Protein AF-A0AA46ADP5-F1 (afdb_monomer_lite)

Radius of gyration: 21.39 Å; chains: 1; bounding box: 43×44×84 Å

InterPro domains:
  IPR008258 Transglycosylase SLT domain 1 [PF01464] (74-194)
  IPR023346 Lysozyme-like domain superfamily [SSF53955] (70-206)

Secondary structure (DSSP, 8-state):
--------SSSS--S-----EEEEEE-TT--EEEEEE-----SS-PPPPP------------SSHHHHHHHHHHHHHHHHHHHT--HHHHHHHHHHHTSS-TT-EEEEETTEEEEEE--SSHHHHHHHHHHHHHTT-EEEETTTTEEHHHHHHTT--TGGGGSHHHHHHHHHHHHHHHHHHH-SSHHHHHHHHT-TTHHHHHHHHHHHTT-S---

Foldseek 3Di:
DDDDDPPPDPPDPPDDPFDFFWQWDQDPVRDTDTDGARDDDDPDDDDDDDDDDDDDDDDDDDDDPVVVVVVLLVLLVVLCVVLVHPSLLLQLLLCLQPNQWFLWKFFDDPLDTPDIDRDPDLVSSVVVVVVCVVVVTWMFGGRNRHTPVLCVVVVHDRSVSSPSSSVSNSLSVQLSVLCVVPNPYLRSQCVSSDHSCRSVSSVVSSVVVVSGDDD

Structure (mmCIF, N/CA/C/O backbone):
data_AF-A0AA46ADP5-F1
#
_entry.id   AF-A0AA46ADP5-F1
#
loop_
_atom_site.group_PDB
_atom_site.id
_atom_site.type_symbol
_atom_site.label_atom_id
_atom_site.label_alt_id
_atom_site.label_comp_id
_atom_site.label_asym_id
_atom_site.label_entity_id
_atom_site.label_seq_id
_atom_site.pdbx_PDB_ins_code
_atom_site.Cartn_x
_atom_site.Cartn_y
_atom_site.Cartn_z
_atom_site.occupancy
_atom_site.B_iso_or_equiv
_atom_site.auth_seq_id
_atom_site.auth_comp_id
_atom_site.auth_asym_id
_atom_site.auth_atom_id
_atom_site.pdbx_PDB_model_num
ATOM 1 N N . MET A 1 1 ? -5.219 23.631 65.604 1.00 37.53 1 MET A N 1
ATOM 2 C CA . MET A 1 1 ? -4.351 22.465 65.331 1.00 37.53 1 MET A CA 1
ATOM 3 C C . MET A 1 1 ? -4.954 21.711 64.146 1.00 37.53 1 MET A C 1
ATOM 5 O O . MET A 1 1 ? -6.046 21.191 64.286 1.00 37.53 1 MET A O 1
ATOM 9 N N . ALA A 1 2 ? -4.506 22.018 62.924 1.00 36.47 2 ALA A N 1
ATOM 10 C CA . ALA A 1 2 ? -3.743 21.096 62.057 1.00 36.47 2 ALA A CA 1
ATOM 11 C C . ALA A 1 2 ? -4.557 19.846 61.637 1.00 36.47 2 ALA A C 1
ATOM 13 O O . ALA A 1 2 ? -4.868 19.007 62.468 1.00 36.47 2 ALA A O 1
ATOM 14 N N . ARG A 1 3 ? -5.077 19.787 60.396 1.00 40.38 3 ARG A N 1
ATOM 15 C CA . ARG A 1 3 ? -4.444 19.129 59.219 1.00 40.38 3 ARG A CA 1
ATOM 16 C C . ARG A 1 3 ? -3.910 17.729 59.555 1.00 40.38 3 ARG A C 1
ATOM 18 O O . ARG A 1 3 ? -2.935 17.673 60.287 1.00 40.38 3 ARG A O 1
ATOM 25 N N . LEU A 1 4 ? -4.444 16.666 58.933 1.00 30.36 4 LEU A N 1
ATOM 26 C CA . LEU A 1 4 ? -3.774 15.828 57.909 1.00 30.36 4 LEU A CA 1
ATOM 27 C C . LEU A 1 4 ? -4.554 14.510 57.665 1.00 30.36 4 LEU A C 1
ATOM 29 O O . LEU A 1 4 ? -4.989 13.869 58.609 1.00 30.36 4 LEU A O 1
ATOM 33 N N . LEU A 1 5 ? -4.620 14.091 56.394 1.00 35.75 5 LEU A N 1
ATOM 34 C CA . LEU A 1 5 ? -4.835 12.713 55.905 1.00 35.75 5 LEU A CA 1
ATOM 35 C C . LEU A 1 5 ? -6.245 12.092 55.982 1.00 35.75 5 LEU A C 1
ATOM 37 O O . LEU A 1 5 ? -6.510 11.177 56.751 1.00 35.75 5 LEU A O 1
ATOM 41 N N . LEU A 1 6 ? -7.084 12.451 55.005 1.00 35.53 6 LEU A N 1
ATOM 42 C CA . LEU A 1 6 ? -8.022 11.500 54.391 1.00 35.53 6 LEU A CA 1
ATOM 43 C C . LEU A 1 6 ? -7.857 11.528 52.858 1.00 35.53 6 LEU A C 1
ATOM 45 O O . LEU A 1 6 ? -8.782 11.805 52.105 1.00 35.53 6 LEU A O 1
ATOM 49 N N . ILE A 1 7 ? -6.625 11.302 52.394 1.00 40.41 7 ILE A N 1
ATOM 50 C CA . ILE A 1 7 ? -6.306 11.004 50.990 1.00 40.41 7 ILE A CA 1
ATOM 51 C C . ILE A 1 7 ? -5.535 9.690 51.006 1.00 40.41 7 ILE A C 1
ATOM 53 O O . ILE A 1 7 ? -4.314 9.706 51.064 1.00 40.41 7 ILE A O 1
ATOM 57 N N . LEU A 1 8 ? -6.243 8.563 51.038 1.00 34.50 8 LEU A N 1
ATOM 58 C CA . LEU A 1 8 ? -5.695 7.233 50.740 1.00 34.50 8 LEU A CA 1
ATOM 59 C C . LEU A 1 8 ? -6.849 6.230 50.627 1.00 34.50 8 LEU A C 1
ATOM 61 O O . LEU A 1 8 ? -7.032 5.366 51.468 1.00 34.50 8 LEU A O 1
ATOM 65 N N . ASN A 1 9 ? -7.678 6.406 49.596 1.00 33.03 9 ASN A N 1
ATOM 66 C CA . ASN A 1 9 ? -8.466 5.321 48.991 1.00 33.03 9 ASN A CA 1
ATOM 67 C C . ASN A 1 9 ? -8.856 5.642 47.532 1.00 33.03 9 ASN A C 1
ATOM 69 O O . ASN A 1 9 ? -9.883 5.204 47.029 1.00 33.03 9 ASN A O 1
ATOM 73 N N . ILE A 1 10 ? -8.007 6.401 46.823 1.00 37.16 10 ILE A N 1
ATOM 74 C CA . ILE A 1 10 ? -8.077 6.582 45.359 1.00 37.16 10 ILE A CA 1
ATOM 75 C C . ILE A 1 10 ? -6.820 5.966 44.732 1.00 37.16 10 ILE A C 1
ATOM 77 O O . ILE A 1 10 ? -6.146 6.570 43.912 1.00 37.16 10 ILE A O 1
ATOM 81 N N . ILE A 1 11 ? -6.428 4.774 45.177 1.00 37.06 11 ILE A N 1
ATOM 82 C CA . ILE A 1 11 ? -5.408 3.962 44.506 1.00 37.06 11 ILE A CA 1
ATOM 83 C C . ILE A 1 11 ? -5.777 2.504 44.774 1.00 37.06 11 ILE A C 1
ATOM 85 O O . ILE A 1 11 ? -5.264 1.951 45.731 1.00 37.06 11 ILE A O 1
ATOM 89 N N . LEU A 1 12 ? -6.708 1.920 44.002 1.00 29.47 12 LEU A N 1
ATOM 90 C CA . LEU A 1 12 ? -6.665 0.502 43.576 1.00 29.47 12 LEU A CA 1
ATOM 91 C C . LEU A 1 12 ? -7.880 0.035 42.732 1.00 29.47 12 LEU A C 1
ATOM 93 O O . LEU A 1 12 ? -8.317 -1.097 42.862 1.00 29.47 12 LEU A O 1
ATOM 97 N N . VAL A 1 13 ? -8.423 0.838 41.810 1.00 30.36 13 VAL A N 1
ATOM 98 C CA . VAL A 1 13 ? -9.250 0.279 40.713 1.00 30.36 13 VAL A CA 1
ATOM 99 C C . VAL A 1 13 ? -8.948 1.022 39.413 1.00 30.36 13 VAL A C 1
ATOM 101 O O . VAL A 1 13 ? -9.738 1.812 38.913 1.00 30.36 13 VAL A O 1
ATOM 104 N N . ILE A 1 14 ? -7.750 0.803 38.870 1.00 32.84 14 ILE A N 1
ATOM 105 C CA . ILE A 1 14 ? -7.459 1.093 37.458 1.00 32.84 14 ILE A CA 1
ATOM 106 C C . ILE A 1 14 ? -6.761 -0.127 36.846 1.00 32.84 14 ILE A C 1
ATOM 108 O O . ILE A 1 14 ? -5.715 -0.029 36.214 1.00 32.84 14 ILE A O 1
ATOM 112 N N . SER A 1 15 ? -7.316 -1.317 37.062 1.00 32.44 15 SER A N 1
ATOM 113 C CA . SER A 1 15 ? -7.028 -2.474 36.220 1.00 32.44 15 SER A CA 1
ATOM 114 C C . SER A 1 15 ? -8.181 -2.615 35.227 1.00 32.44 15 SER A C 1
ATOM 116 O O . SER A 1 15 ? -9.342 -2.703 35.605 1.00 32.44 15 SER A O 1
ATOM 118 N N . SER A 1 16 ? -7.842 -2.622 33.935 1.00 32.66 16 SER A N 1
ATOM 119 C CA . SER A 1 16 ? -8.717 -2.942 32.795 1.00 32.66 16 SER A CA 1
ATOM 120 C C . SER A 1 16 ? -9.742 -1.897 32.320 1.00 32.66 16 SER A C 1
ATOM 122 O O . SER A 1 16 ? -10.887 -2.224 32.032 1.00 32.66 16 SER A O 1
ATOM 124 N N . PHE A 1 17 ? -9.312 -0.665 32.031 1.00 30.67 17 PHE A N 1
ATOM 125 C CA . PHE A 1 17 ? -9.996 0.073 30.961 1.00 30.67 17 PHE A CA 1
ATOM 126 C C . PHE A 1 17 ? -9.615 -0.549 29.609 1.00 30.67 17 PHE A C 1
ATOM 128 O O . PHE A 1 17 ? -8.537 -0.309 29.067 1.00 30.67 17 PHE A O 1
ATOM 135 N N . SER A 1 18 ? -10.483 -1.423 29.102 1.00 35.47 18 SER A N 1
ATOM 136 C CA . SER A 1 18 ? -10.504 -1.847 27.703 1.00 35.47 18 SER A CA 1
ATOM 137 C C . SER A 1 18 ? -11.417 -0.884 26.949 1.00 35.47 18 SER A C 1
ATOM 139 O O . SER A 1 18 ? -12.619 -1.125 26.854 1.00 35.47 18 SER A O 1
ATOM 141 N N . PHE A 1 19 ? -10.882 0.228 26.444 1.00 34.91 19 PHE A N 1
ATOM 142 C CA . PHE A 1 19 ? -11.665 1.121 25.592 1.00 34.91 19 PHE A CA 1
ATOM 143 C C . PHE A 1 19 ? -11.592 0.626 24.147 1.00 34.91 19 PHE A C 1
ATOM 145 O O . PHE A 1 19 ? -10.595 0.805 23.463 1.00 34.91 19 PHE A O 1
ATOM 152 N N . ALA A 1 20 ? -12.657 -0.014 23.661 1.00 41.09 20 ALA A N 1
ATOM 153 C CA . ALA A 1 20 ? -12.797 -0.305 22.237 1.00 41.09 20 ALA A CA 1
ATOM 154 C C . ALA A 1 20 ? -12.744 1.011 21.433 1.00 41.09 20 ALA A C 1
ATOM 156 O O . ALA A 1 20 ? -13.519 1.932 21.698 1.00 41.09 20 ALA A O 1
ATOM 157 N N . GLY A 1 21 ? -11.821 1.107 20.472 1.00 47.06 21 GLY A N 1
ATOM 158 C CA . GLY A 1 21 ? -11.826 2.182 19.485 1.00 47.06 21 GLY A CA 1
ATOM 159 C C . GLY A 1 21 ? -12.847 1.857 18.398 1.00 47.06 21 GLY A C 1
ATOM 160 O O . GLY A 1 21 ? -12.983 0.703 18.001 1.00 47.06 21 GLY A O 1
ATOM 161 N N . TYR A 1 22 ? -13.574 2.853 17.906 1.00 48.56 22 TYR A N 1
ATOM 162 C CA . TYR A 1 22 ? -14.504 2.669 16.793 1.00 48.56 22 TYR A CA 1
ATOM 163 C C . TYR A 1 22 ? -13.946 3.378 15.568 1.00 48.56 22 TYR A C 1
ATOM 165 O O . TYR A 1 22 ? -13.719 4.583 15.627 1.00 48.56 22 TYR A O 1
ATOM 173 N N . VAL A 1 23 ? -13.710 2.656 14.471 1.00 52.09 23 VAL A N 1
ATOM 174 C CA . VAL A 1 23 ? -13.539 3.297 13.159 1.00 52.09 23 VAL A CA 1
ATOM 175 C C . VAL A 1 23 ? -14.941 3.569 12.651 1.00 52.09 23 VAL A C 1
ATOM 177 O O . VAL A 1 23 ? -15.640 2.640 12.255 1.00 52.09 23 VAL A O 1
ATOM 180 N N . CYS A 1 24 ? -15.365 4.824 12.714 1.00 44.09 24 CYS A N 1
ATOM 181 C CA . CYS A 1 24 ? -16.657 5.248 12.196 1.00 44.09 24 CYS A CA 1
ATOM 182 C C . CYS A 1 24 ? -16.485 5.810 10.790 1.00 44.09 24 CYS A C 1
ATOM 184 O O . CYS A 1 24 ? -15.611 6.639 10.549 1.00 44.09 24 CYS A O 1
ATOM 186 N N . ILE A 1 25 ? -17.322 5.347 9.871 1.00 46.34 25 ILE A N 1
ATOM 187 C CA . ILE A 1 25 ? -17.403 5.848 8.504 1.00 46.34 25 ILE A CA 1
ATOM 188 C C . ILE A 1 25 ? -18.778 6.474 8.346 1.00 46.34 25 ILE A C 1
ATOM 190 O O . ILE A 1 25 ? -19.777 5.808 8.613 1.00 46.34 25 ILE A O 1
ATOM 194 N N . GLU A 1 26 ? -18.817 7.735 7.930 1.00 38.16 26 GLU A N 1
ATOM 195 C CA . GLU A 1 26 ? -20.028 8.377 7.421 1.00 38.16 26 GLU A CA 1
ATOM 196 C C . GLU A 1 26 ? -20.148 8.043 5.928 1.00 38.16 26 GLU A C 1
ATOM 198 O O . GLU A 1 26 ? -19.203 8.266 5.168 1.00 38.16 26 GLU A O 1
ATOM 203 N N . THR A 1 27 ? -21.268 7.451 5.511 1.00 36.94 27 THR A N 1
ATOM 204 C CA . THR A 1 27 ? -21.603 7.320 4.085 1.00 36.94 27 THR A CA 1
ATOM 205 C C . THR A 1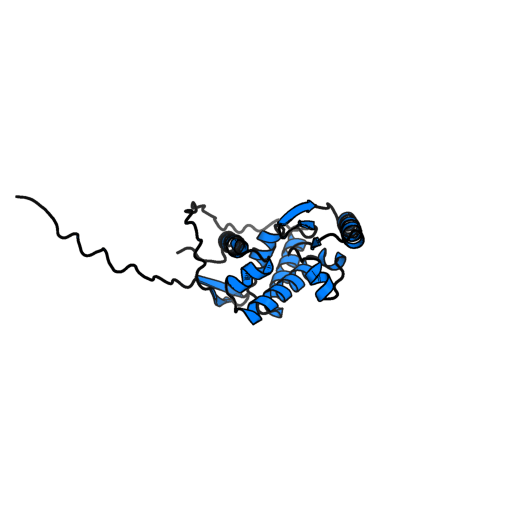 27 ? -22.129 8.654 3.548 1.00 36.94 27 THR A C 1
ATOM 207 O O . THR A 1 27 ? -22.528 9.521 4.325 1.00 36.94 27 THR A O 1
ATOM 210 N N . GLU A 1 28 ? -22.162 8.827 2.222 1.00 33.34 28 GLU A N 1
ATOM 211 C CA . GLU A 1 28 ? -22.728 10.026 1.566 1.00 33.34 28 GLU A CA 1
ATOM 212 C C . GLU A 1 28 ? -24.211 10.258 1.921 1.00 33.34 28 GLU A C 1
ATOM 214 O O . GLU A 1 28 ? -24.699 11.382 1.874 1.00 33.34 28 GLU A O 1
ATOM 219 N N . GLU A 1 29 ? -24.905 9.212 2.373 1.00 38.59 29 GLU A N 1
ATOM 220 C CA . GLU A 1 29 ? -26.286 9.243 2.870 1.00 38.59 29 GLU A CA 1
ATOM 221 C C . GLU A 1 29 ? -26.384 9.589 4.372 1.00 38.59 29 GLU A C 1
ATOM 223 O O . GLU A 1 29 ? -27.466 9.584 4.955 1.00 38.59 29 GLU A O 1
ATOM 228 N N . GLY A 1 30 ? -25.255 9.870 5.033 1.00 31.69 30 GLY A N 1
ATOM 229 C CA . GLY A 1 30 ? -25.187 10.213 6.455 1.00 31.69 30 GLY A CA 1
ATOM 230 C C . GLY A 1 30 ? -25.250 9.015 7.410 1.00 31.69 30 GLY A C 1
ATOM 231 O O . GLY A 1 30 ? -25.312 9.206 8.629 1.00 31.69 30 GLY A O 1
ATOM 232 N N . ALA A 1 31 ? -25.205 7.776 6.906 1.00 28.86 31 ALA A N 1
ATOM 233 C CA . ALA A 1 31 ? -25.210 6.589 7.754 1.00 28.86 31 ALA A CA 1
ATOM 234 C C . ALA A 1 31 ? -23.826 6.372 8.384 1.00 28.86 31 ALA A C 1
ATOM 236 O O . ALA A 1 31 ? -22.810 6.293 7.694 1.00 28.86 31 ALA A O 1
ATOM 237 N N . LYS A 1 32 ? -23.782 6.258 9.716 1.00 41.72 32 LYS A N 1
ATOM 238 C CA . LYS A 1 32 ? -22.558 5.972 10.476 1.00 41.72 32 LYS A CA 1
ATOM 239 C C . LYS A 1 32 ? -22.409 4.473 10.668 1.00 41.72 32 LYS A C 1
ATOM 241 O O . LYS A 1 32 ? -23.055 3.903 11.543 1.00 41.72 32 LYS A O 1
ATOM 246 N N . SER A 1 33 ? -21.530 3.841 9.894 1.00 38.75 33 SER A N 1
ATOM 247 C CA . SER A 1 33 ? -21.092 2.475 10.190 1.00 38.75 33 SER A CA 1
ATOM 248 C C . SER A 1 33 ? -19.830 2.534 11.044 1.00 38.75 33 SER A C 1
ATOM 250 O O . SER A 1 33 ? -18.770 2.969 10.590 1.00 38.75 33 SER A O 1
ATOM 252 N N . CYS A 1 34 ? -19.964 2.159 12.314 1.00 42.59 34 CYS A N 1
ATOM 253 C CA . CYS A 1 34 ? -18.879 2.163 13.286 1.00 42.59 34 CYS A CA 1
ATOM 254 C C . CYS A 1 34 ? -18.408 0.736 13.550 1.00 42.59 34 CYS A C 1
ATOM 256 O O . CYS A 1 34 ? -19.116 -0.072 14.146 1.00 42.59 34 CYS A O 1
ATOM 258 N N . TYR A 1 35 ? -17.179 0.443 13.146 1.00 47.41 35 TYR A N 1
ATOM 259 C CA . TYR A 1 35 ? -16.542 -0.843 13.372 1.00 47.41 35 TYR A CA 1
ATOM 260 C C . TYR A 1 35 ? -15.755 -0.805 14.676 1.00 47.41 35 TYR A C 1
ATOM 262 O O . TYR A 1 35 ? -14.879 0.044 14.850 1.00 47.41 35 TYR A O 1
ATOM 270 N N . THR A 1 36 ? -16.022 -1.744 15.584 1.00 46.62 36 THR A N 1
ATOM 271 C CA . THR A 1 36 ? -15.189 -1.944 16.774 1.00 46.62 36 THR A CA 1
ATOM 272 C C . THR A 1 36 ? -13.827 -2.481 16.355 1.00 46.62 36 THR A C 1
ATOM 274 O O . THR A 1 36 ? -13.703 -3.650 15.988 1.00 46.62 36 THR A O 1
ATOM 277 N N . VAL A 1 37 ? -12.791 -1.658 16.460 1.00 51.09 37 VAL A N 1
ATOM 278 C CA . VAL A 1 37 ? -11.404 -2.111 16.396 1.00 51.09 37 VAL A CA 1
ATOM 279 C C . VAL A 1 37 ? -10.907 -2.184 17.837 1.00 51.09 37 VAL A C 1
ATOM 281 O O . VAL A 1 37 ? -10.853 -1.172 18.540 1.00 51.09 37 VAL A O 1
ATOM 284 N N . ARG A 1 38 ? -10.570 -3.387 18.326 1.00 48.75 38 ARG A N 1
ATOM 285 C CA . ARG A 1 38 ? -9.953 -3.533 19.662 1.00 48.75 38 ARG A CA 1
ATOM 286 C C . ARG A 1 38 ? -8.752 -2.589 19.748 1.00 48.75 38 ARG A C 1
ATOM 288 O O . ARG A 1 38 ? -7.992 -2.522 18.793 1.00 48.75 38 ARG A O 1
ATOM 295 N N . GLU A 1 39 ? -8.603 -1.832 20.831 1.00 42.00 39 GLU A N 1
ATOM 296 C CA . GLU A 1 39 ? -7.579 -0.781 20.951 1.00 42.00 39 GLU A CA 1
ATOM 297 C C . GLU A 1 39 ? -6.171 -1.295 20.606 1.00 42.00 39 GLU A C 1
ATOM 299 O O . GLU A 1 39 ? -5.762 -2.365 21.064 1.00 42.00 39 GLU A O 1
ATOM 304 N N . TYR A 1 40 ? -5.411 -0.534 19.811 1.00 40.66 40 TYR A N 1
ATOM 305 C CA . TYR A 1 40 ? -3.992 -0.819 19.612 1.00 40.66 40 TYR A CA 1
ATOM 306 C C . TYR A 1 40 ? -3.240 -0.383 20.871 1.00 40.66 40 TYR A C 1
ATOM 308 O O . TYR A 1 40 ? -3.137 0.816 21.128 1.00 40.66 40 TYR A O 1
ATOM 316 N N . LYS A 1 41 ? -2.700 -1.325 21.651 1.00 41.34 41 LYS A N 1
ATOM 317 C CA . LYS A 1 41 ? -1.792 -1.015 22.767 1.00 41.34 41 LYS A CA 1
ATOM 318 C C . LYS A 1 41 ? -0.345 -0.985 22.252 1.00 41.34 41 LYS A C 1
ATOM 320 O O . LYS A 1 41 ? 0.230 -2.053 22.054 1.00 41.34 41 LYS A O 1
ATOM 325 N N . PRO A 1 42 ? 0.2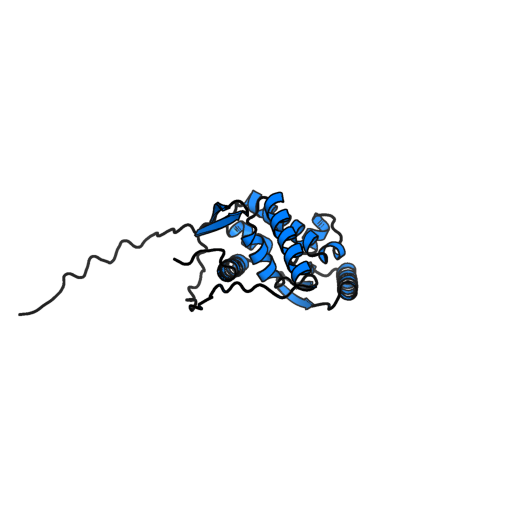61 0.194 21.999 1.00 40.19 42 PRO A N 1
ATOM 326 C CA . PRO A 1 42 ? 1.671 0.271 21.632 1.00 40.19 42 PRO A CA 1
ATOM 327 C C . PRO A 1 42 ? 2.541 -0.196 22.804 1.00 40.19 42 PRO A C 1
ATOM 329 O O . PRO A 1 42 ? 2.351 0.262 23.926 1.00 40.19 42 PRO A O 1
ATOM 332 N N . GLU A 1 43 ? 3.550 -1.025 22.539 1.00 38.91 43 GLU A N 1
ATOM 333 C CA . GLU A 1 43 ? 4.484 -1.518 23.567 1.00 38.91 43 GLU A CA 1
ATOM 334 C C . GLU A 1 43 ? 5.337 -0.408 24.215 1.00 38.91 43 GLU A C 1
ATOM 336 O O . GLU A 1 43 ? 5.968 -0.653 25.232 1.00 38.91 43 GLU A O 1
ATOM 341 N N . ASN A 1 44 ? 5.345 0.826 23.688 1.00 40.12 44 ASN A N 1
ATOM 342 C CA . ASN A 1 44 ? 6.141 1.932 24.232 1.00 40.12 44 ASN A CA 1
ATOM 343 C C . ASN A 1 44 ? 5.421 3.290 24.097 1.00 40.12 44 ASN A C 1
ATOM 345 O O . ASN A 1 44 ? 5.339 3.877 23.013 1.00 40.12 44 ASN A O 1
ATOM 349 N N . GLY A 1 45 ? 4.891 3.791 25.219 1.00 38.75 45 GLY A N 1
ATOM 350 C CA . GLY A 1 45 ? 4.002 4.955 25.324 1.00 38.75 45 GLY A CA 1
ATOM 351 C C . GLY A 1 45 ? 4.638 6.320 25.027 1.00 38.75 45 GLY A C 1
ATOM 352 O O . GLY A 1 45 ? 4.962 7.081 25.938 1.00 38.75 45 GLY A O 1
ATOM 353 N N . LYS A 1 46 ? 4.741 6.695 23.747 1.00 34.34 46 LYS A N 1
ATOM 354 C CA . LYS A 1 46 ? 5.116 8.062 23.341 1.00 34.34 46 LYS A CA 1
ATOM 355 C C . LYS A 1 46 ? 3.887 8.978 23.256 1.00 34.34 46 LYS A C 1
ATOM 357 O O . LYS A 1 46 ? 3.006 8.774 22.425 1.00 34.34 46 LYS A O 1
ATOM 362 N N . LYS A 1 47 ? 3.858 10.018 24.099 1.00 28.67 47 LYS A N 1
ATOM 363 C CA . LYS A 1 47 ? 2.842 11.089 24.100 1.00 28.67 47 LYS A CA 1
ATOM 364 C C . LYS A 1 47 ? 2.904 11.902 22.797 1.00 28.67 47 LYS A C 1
ATOM 366 O O . LYS A 1 47 ? 3.971 12.377 22.413 1.00 28.67 47 LYS A O 1
ATOM 371 N N . VAL A 1 48 ? 1.760 12.087 22.137 1.00 31.92 48 VAL A N 1
ATOM 372 C CA . VAL A 1 48 ? 1.619 12.865 20.890 1.00 31.92 48 VAL A CA 1
ATOM 373 C C . VAL A 1 48 ? 1.187 14.301 21.218 1.00 31.92 48 VAL A C 1
ATOM 375 O O . VAL A 1 48 ? 0.264 14.508 22.004 1.00 31.92 48 VAL A O 1
ATOM 378 N N . LYS A 1 49 ? 1.857 15.300 20.625 1.00 28.08 49 LYS A N 1
ATOM 379 C CA . LYS A 1 49 ? 1.536 16.733 20.772 1.00 28.08 49 LYS A CA 1
ATOM 380 C C . LYS A 1 49 ? 0.321 17.132 19.917 1.00 28.08 49 LYS A C 1
ATOM 382 O O . LYS A 1 49 ? 0.129 16.615 18.819 1.00 28.08 49 LYS A O 1
ATOM 387 N N . LYS A 1 50 ? -0.488 18.061 20.441 1.00 25.34 50 LYS A N 1
ATOM 388 C CA . LYS A 1 50 ? -1.677 18.649 19.800 1.00 25.34 50 LYS A CA 1
ATOM 389 C C . LYS A 1 50 ? -1.272 19.563 18.636 1.00 25.34 50 LYS A C 1
ATOM 391 O O . LYS A 1 50 ? -0.402 20.409 18.810 1.00 25.34 50 LYS A O 1
ATOM 396 N N . THR A 1 51 ? -1.964 19.460 17.508 1.00 25.11 51 THR A N 1
ATOM 397 C CA . THR A 1 51 ? -2.060 20.531 16.509 1.00 25.11 51 THR A CA 1
ATOM 398 C C . THR A 1 51 ? -3.530 20.724 16.150 1.00 25.11 51 THR A C 1
ATOM 400 O O . THR A 1 51 ? -4.289 19.755 16.072 1.00 25.11 51 THR A O 1
ATOM 403 N N . ASN A 1 52 ? -3.929 21.988 16.021 1.00 23.33 52 ASN A N 1
ATOM 404 C CA . ASN A 1 52 ? -5.277 22.413 15.658 1.00 23.33 52 ASN A CA 1
ATOM 405 C C . ASN A 1 52 ? -5.410 22.376 14.133 1.00 23.33 52 ASN A C 1
ATOM 407 O O . ASN A 1 52 ? -4.513 22.860 13.443 1.00 23.33 52 ASN A O 1
ATOM 411 N N . TYR A 1 53 ? -6.522 21.856 13.614 1.00 25.52 53 TYR A N 1
ATOM 412 C CA . TYR A 1 53 ? -6.903 22.070 12.221 1.00 25.52 53 TYR A CA 1
ATOM 413 C C . TYR A 1 53 ? -8.290 22.703 12.175 1.00 25.52 53 TYR A C 1
ATOM 415 O O . TYR A 1 53 ? -9.218 22.239 12.833 1.00 25.52 53 TYR A O 1
ATOM 423 N N . SER A 1 54 ? -8.368 23.808 11.440 1.00 23.91 54 SER A N 1
ATOM 424 C CA . SER A 1 54 ? -9.565 24.595 11.177 1.00 23.91 54 SER A CA 1
ATOM 425 C C . SER A 1 54 ? -10.122 24.169 9.825 1.00 23.91 54 SER A C 1
ATOM 427 O O . SER A 1 54 ? -9.385 24.124 8.840 1.00 23.91 54 SER A O 1
ATOM 429 N N . THR A 1 55 ? -11.410 23.851 9.768 1.00 28.77 55 THR A N 1
ATOM 430 C CA . THR A 1 55 ? -12.139 23.664 8.514 1.00 28.77 55 THR A CA 1
ATOM 431 C C . THR A 1 55 ? -12.472 25.036 7.937 1.00 28.77 55 THR A C 1
ATOM 433 O O . THR A 1 55 ? -13.355 25.728 8.444 1.00 28.77 55 THR A O 1
ATOM 436 N N . LYS A 1 56 ? -11.785 25.439 6.865 1.00 29.19 56 LYS A N 1
ATOM 437 C CA . LYS A 1 56 ? -12.271 26.498 5.976 1.00 29.19 56 LYS A CA 1
ATOM 438 C C . LYS A 1 56 ? -12.573 25.902 4.610 1.00 29.19 56 LYS A C 1
ATOM 440 O O . LYS A 1 56 ? -11.664 25.537 3.873 1.00 29.19 56 LYS A O 1
ATOM 445 N N . ASN A 1 57 ? -13.864 25.848 4.299 1.00 38.12 57 ASN A N 1
ATOM 446 C CA . ASN A 1 57 ? -14.365 25.738 2.939 1.00 38.12 57 ASN A CA 1
ATOM 447 C C . ASN A 1 57 ? -13.988 27.019 2.195 1.00 38.12 57 ASN A C 1
ATOM 449 O O . ASN A 1 57 ? -14.294 28.112 2.675 1.00 38.12 57 ASN A O 1
ATOM 453 N N . ASN A 1 58 ? -13.353 26.896 1.032 1.00 33.78 58 ASN A N 1
ATOM 454 C CA . ASN A 1 58 ? -13.387 27.970 0.055 1.00 33.78 58 ASN A CA 1
ATOM 455 C C . ASN A 1 58 ? -13.442 27.393 -1.358 1.00 33.78 58 ASN A C 1
ATOM 457 O O . ASN A 1 58 ? -12.519 26.723 -1.819 1.00 33.78 58 ASN A O 1
ATOM 461 N N . SER A 1 59 ? -14.572 27.653 -2.000 1.00 48.22 59 SER A N 1
ATOM 462 C CA . SER A 1 59 ? -14.828 27.464 -3.418 1.00 48.22 59 SER A CA 1
ATOM 463 C C . SER A 1 59 ? -13.873 28.340 -4.242 1.00 48.22 59 SER A C 1
ATOM 465 O O . SER A 1 59 ? -13.569 29.457 -3.828 1.00 48.22 59 SER A O 1
ATOM 467 N N . ASN A 1 60 ? -13.484 27.840 -5.422 1.00 48.41 60 ASN A N 1
ATOM 468 C CA . ASN A 1 60 ? -12.748 28.490 -6.527 1.00 48.41 60 ASN A CA 1
ATOM 469 C C . ASN A 1 60 ? -11.284 28.048 -6.715 1.00 48.41 60 ASN A C 1
ATOM 471 O O . ASN A 1 60 ? -10.344 28.732 -6.318 1.00 48.41 60 ASN A O 1
ATOM 475 N N . THR A 1 61 ? -11.109 26.912 -7.405 1.00 36.78 61 THR A N 1
ATOM 476 C CA . THR A 1 61 ? -10.006 26.615 -8.353 1.00 36.78 61 THR A CA 1
ATOM 477 C C . THR A 1 61 ? -10.312 25.296 -9.083 1.00 36.78 61 THR A C 1
ATOM 479 O O . THR A 1 61 ? -9.852 24.216 -8.724 1.00 36.78 61 THR A O 1
ATOM 482 N N . THR A 1 62 ? -11.158 25.357 -10.106 1.00 49.44 62 THR A N 1
ATOM 483 C CA . THR A 1 62 ? -11.295 24.317 -11.139 1.00 49.44 62 THR A CA 1
ATOM 484 C C . THR A 1 62 ? -10.242 24.644 -12.210 1.00 49.44 62 THR A C 1
ATOM 486 O O . THR A 1 62 ? -10.182 25.765 -12.697 1.00 49.44 62 THR A O 1
ATOM 489 N N . ASN A 1 63 ? -9.258 23.797 -12.518 1.00 52.69 63 ASN A N 1
ATOM 490 C CA . ASN A 1 63 ? -9.389 22.597 -13.339 1.00 52.69 63 ASN A CA 1
ATOM 491 C C . ASN A 1 63 ? -8.023 21.866 -13.410 1.00 52.69 63 ASN A C 1
ATOM 493 O O . ASN A 1 63 ? -6.976 22.503 -13.330 1.00 52.69 63 ASN A O 1
ATOM 497 N N . ILE A 1 64 ? -8.048 20.544 -13.624 1.00 44.41 64 ILE A N 1
ATOM 498 C CA . ILE A 1 64 ? -6.930 19.578 -13.798 1.00 44.41 64 ILE A CA 1
ATOM 499 C C . ILE A 1 64 ? -6.416 18.885 -12.516 1.00 44.41 64 ILE A C 1
ATOM 501 O O . ILE A 1 64 ? -6.408 17.657 -12.484 1.00 44.41 64 ILE A O 1
ATOM 505 N N . THR A 1 65 ? -6.065 19.575 -11.425 1.00 47.38 65 THR A N 1
ATOM 506 C CA . THR A 1 65 ? -5.594 18.880 -10.194 1.00 47.38 65 THR A CA 1
ATOM 507 C C . THR A 1 65 ? -6.721 18.220 -9.391 1.00 47.38 65 THR A C 1
ATOM 509 O O . THR A 1 65 ? -6.511 17.169 -8.789 1.00 47.38 65 THR A O 1
ATOM 512 N N . ASN A 1 66 ? -7.929 18.790 -9.444 1.00 48.09 66 ASN A N 1
ATOM 513 C CA . ASN A 1 66 ? -9.114 18.278 -8.747 1.00 48.09 66 ASN A CA 1
ATOM 514 C C . ASN A 1 66 ? -9.730 17.022 -9.393 1.00 48.09 66 ASN A C 1
ATOM 516 O O . ASN A 1 66 ? -10.382 16.240 -8.704 1.00 48.09 66 ASN A O 1
ATOM 520 N N . ILE A 1 67 ? -9.509 16.799 -10.695 1.00 47.66 67 ILE A N 1
ATOM 521 C CA . ILE A 1 67 ? -10.084 15.653 -11.423 1.00 47.66 67 ILE A CA 1
ATOM 522 C C . ILE A 1 67 ? -9.403 14.353 -10.970 1.00 47.66 67 ILE A C 1
ATOM 524 O O . ILE A 1 67 ? -10.077 13.383 -10.636 1.00 47.66 67 ILE A O 1
ATOM 528 N N . ASN A 1 68 ? -8.072 14.374 -10.834 1.00 64.00 68 ASN A N 1
ATOM 529 C CA . ASN A 1 68 ? -7.302 13.210 -10.393 1.00 64.00 68 ASN A CA 1
ATOM 530 C C . ASN A 1 68 ? -7.578 12.838 -8.925 1.00 64.00 68 ASN A C 1
ATOM 532 O O . ASN A 1 68 ? -7.584 11.657 -8.590 1.00 64.00 68 ASN A O 1
ATOM 536 N N . SER A 1 69 ? -7.827 13.815 -8.043 1.00 68.38 69 SER A N 1
ATOM 537 C CA . SER A 1 69 ? -8.181 13.536 -6.643 1.00 68.38 69 SER A CA 1
ATOM 538 C C . SER A 1 69 ? -9.604 13.003 -6.488 1.00 68.38 69 SER A C 1
ATOM 540 O O . SER A 1 69 ? -9.825 12.116 -5.670 1.00 68.38 69 SER A O 1
ATOM 542 N N . MET A 1 70 ? -10.563 13.508 -7.273 1.00 65.00 70 MET A N 1
ATOM 543 C CA . MET A 1 70 ? -11.951 13.037 -7.227 1.00 65.00 70 MET A CA 1
ATOM 544 C C . MET A 1 70 ? -12.059 11.597 -7.743 1.00 65.00 70 MET A C 1
ATOM 546 O O . MET A 1 70 ? -12.617 10.744 -7.059 1.00 65.00 70 MET A O 1
ATOM 550 N N . GLN A 1 71 ? -11.403 11.296 -8.866 1.00 78.69 71 GLN A N 1
ATOM 551 C CA . GLN A 1 71 ? -11.362 9.945 -9.426 1.00 78.69 71 GLN A CA 1
ATOM 552 C C . GLN A 1 71 ? -10.638 8.950 -8.502 1.00 78.69 71 GLN A C 1
ATOM 554 O O . GLN A 1 71 ? -11.067 7.809 -8.338 1.00 78.69 71 GLN A O 1
ATOM 559 N N . LEU A 1 72 ? -9.556 9.376 -7.840 1.00 84.50 72 LEU A N 1
ATOM 560 C CA . LEU A 1 72 ? -8.871 8.532 -6.860 1.00 84.50 72 LEU A CA 1
ATOM 561 C C . LEU A 1 72 ? -9.771 8.215 -5.655 1.00 84.50 72 LEU A C 1
ATOM 563 O O . LEU A 1 72 ? -9.768 7.084 -5.167 1.00 84.50 72 LEU A O 1
ATOM 567 N N . ASN A 1 73 ? -10.562 9.190 -5.199 1.00 88.12 73 ASN A N 1
ATOM 568 C CA . ASN A 1 73 ? -11.503 8.993 -4.100 1.00 88.12 73 ASN A CA 1
ATOM 569 C C . ASN A 1 73 ? -12.617 8.003 -4.467 1.00 88.12 73 ASN A C 1
ATOM 571 O O . ASN A 1 73 ? -12.941 7.129 -3.661 1.00 88.12 73 ASN A O 1
ATOM 575 N N . GLU A 1 74 ? -13.155 8.085 -5.686 1.00 88.69 74 GLU A N 1
ATOM 576 C CA . GLU A 1 74 ? -14.134 7.122 -6.205 1.00 88.69 74 GLU A CA 1
ATOM 577 C C . GLU A 1 74 ? -13.577 5.694 -6.210 1.00 88.69 74 GLU A C 1
ATOM 579 O O . GLU A 1 74 ? -14.269 4.757 -5.812 1.00 88.69 74 GLU A O 1
ATOM 584 N N . CYS A 1 75 ? -12.303 5.513 -6.566 1.00 92.31 75 CYS A N 1
ATOM 585 C CA . CYS A 1 75 ? -11.643 4.209 -6.496 1.00 92.31 75 CYS A CA 1
ATOM 586 C C . CYS A 1 75 ? -11.564 3.665 -5.064 1.00 92.31 75 CYS A C 1
ATOM 588 O O . CYS A 1 75 ? -11.820 2.480 -4.839 1.00 92.31 75 CYS A O 1
ATOM 590 N N . PHE A 1 76 ? -11.254 4.515 -4.080 1.00 92.81 76 PHE A N 1
ATOM 591 C CA . PHE A 1 76 ? -11.279 4.117 -2.671 1.00 92.81 76 PHE A CA 1
ATOM 592 C C . PHE A 1 76 ? -12.683 3.724 -2.209 1.00 92.81 76 PHE A C 1
ATOM 594 O O . PHE A 1 76 ? -12.831 2.682 -1.570 1.00 92.81 76 PHE A O 1
ATOM 601 N N . LEU A 1 77 ? -13.704 4.519 -2.541 1.00 90.62 77 LEU A N 1
ATOM 602 C CA . LEU A 1 77 ? -15.100 4.245 -2.183 1.00 90.62 77 LEU A CA 1
ATOM 603 C C . LEU A 1 77 ? -15.606 2.953 -2.839 1.00 90.62 77 LEU A C 1
ATOM 605 O O . LEU A 1 77 ? -16.153 2.083 -2.163 1.00 90.62 77 LEU A O 1
ATOM 609 N N . SER A 1 78 ? -15.353 2.783 -4.137 1.00 91.56 78 SER A N 1
ATOM 610 C CA . SER A 1 78 ? -15.725 1.587 -4.896 1.00 91.56 78 SER A CA 1
ATOM 611 C C . SER A 1 78 ? -15.066 0.327 -4.332 1.00 91.56 78 SER A C 1
ATOM 613 O O . SER A 1 78 ? -15.734 -0.685 -4.103 1.00 91.56 78 SER A O 1
ATOM 615 N N . ALA A 1 79 ? -13.764 0.375 -4.034 1.00 93.56 79 ALA A N 1
ATOM 616 C CA . ALA A 1 79 ? -13.057 -0.750 -3.430 1.00 93.56 79 ALA A CA 1
ATOM 617 C C . ALA A 1 79 ? -13.553 -1.056 -2.009 1.00 93.56 79 ALA A C 1
ATOM 619 O O . ALA A 1 79 ? -13.779 -2.222 -1.681 1.00 93.56 79 ALA A O 1
ATOM 620 N N . ALA A 1 80 ? -13.762 -0.026 -1.187 1.00 92.12 80 ALA A N 1
ATOM 621 C CA . ALA A 1 80 ? -14.310 -0.161 0.159 1.00 92.12 80 ALA A CA 1
ATOM 622 C C . ALA A 1 80 ? -15.666 -0.878 0.144 1.00 92.12 80 ALA A C 1
ATOM 624 O O . ALA A 1 80 ? -15.840 -1.878 0.844 1.00 92.12 80 ALA A O 1
ATOM 625 N N . ASN A 1 81 ? -16.581 -0.426 -0.716 1.00 92.00 81 ASN A N 1
ATOM 626 C CA . ASN A 1 81 ? -17.911 -1.010 -0.870 1.00 92.00 81 ASN A CA 1
ATOM 627 C C . ASN A 1 81 ? -17.838 -2.449 -1.387 1.00 92.00 81 ASN A C 1
ATOM 629 O O . ASN A 1 81 ? -18.447 -3.348 -0.810 1.00 92.00 81 ASN A O 1
ATOM 633 N N . ARG A 1 82 ? -17.043 -2.697 -2.435 1.00 95.88 82 ARG A N 1
ATOM 634 C CA . ARG A 1 82 ? -16.919 -4.024 -3.054 1.00 95.88 82 ARG A CA 1
ATOM 635 C C . ARG A 1 82 ? -16.391 -5.085 -2.092 1.00 95.88 82 ARG A C 1
ATOM 637 O O . ARG A 1 82 ? -16.844 -6.225 -2.140 1.00 95.88 82 ARG A O 1
ATOM 644 N N . TYR A 1 83 ? -15.412 -4.732 -1.263 1.00 95.19 83 TYR A N 1
ATOM 645 C CA . TYR A 1 83 ? -14.732 -5.688 -0.387 1.00 95.19 83 TYR A CA 1
ATOM 646 C C . TYR A 1 83 ? -15.187 -5.610 1.073 1.00 95.19 83 TYR A C 1
ATOM 648 O O . TYR A 1 83 ? -14.656 -6.341 1.909 1.00 95.19 83 TYR A O 1
ATOM 656 N N . ASN A 1 84 ? -16.182 -4.770 1.377 1.00 91.25 84 ASN A N 1
ATOM 657 C CA . ASN A 1 84 ? -16.666 -4.504 2.730 1.00 91.25 84 ASN A CA 1
ATOM 658 C C . ASN A 1 84 ? -15.516 -4.152 3.695 1.00 91.25 84 ASN A C 1
ATOM 660 O O . ASN A 1 84 ? -15.334 -4.766 4.750 1.00 91.25 84 ASN A O 1
ATOM 664 N N . ILE A 1 85 ? -14.693 -3.188 3.281 1.00 91.56 85 ILE A N 1
ATOM 665 C CA . ILE A 1 85 ? -13.562 -2.668 4.050 1.00 91.56 85 ILE A CA 1
ATOM 666 C C . ILE A 1 85 ? -13.809 -1.194 4.350 1.00 91.56 85 ILE A C 1
ATOM 668 O O . ILE A 1 85 ? -14.205 -0.454 3.453 1.00 91.56 85 ILE A O 1
ATOM 672 N N . PRO A 1 86 ? -13.494 -0.713 5.564 1.00 90.06 86 PRO A N 1
ATOM 673 C CA . PRO A 1 86 ? -13.559 0.706 5.845 1.00 90.06 86 PRO A CA 1
ATOM 674 C C . PRO A 1 86 ? -12.742 1.569 4.880 1.00 90.06 86 PRO A C 1
ATOM 676 O O . PRO A 1 86 ? -11.521 1.433 4.812 1.00 90.06 86 PRO A O 1
ATOM 679 N N . VAL A 1 87 ? -13.382 2.522 4.196 1.00 89.56 87 VAL A N 1
ATOM 680 C CA . VAL A 1 87 ? -12.690 3.413 3.248 1.00 89.56 87 VAL A CA 1
ATOM 681 C C . VAL A 1 87 ? -11.543 4.182 3.915 1.00 89.56 87 VAL A C 1
ATOM 683 O O . VAL A 1 87 ? -10.445 4.265 3.369 1.00 89.56 87 VAL A O 1
ATOM 686 N N . ALA A 1 88 ? -11.741 4.642 5.155 1.00 88.00 88 ALA A N 1
ATOM 687 C CA . ALA A 1 88 ? -10.704 5.304 5.944 1.00 88.00 88 ALA A CA 1
ATOM 688 C C . ALA A 1 88 ? -9.471 4.411 6.180 1.00 88.00 88 ALA A C 1
ATOM 690 O O . ALA A 1 88 ? -8.343 4.904 6.202 1.00 88.00 88 ALA A O 1
ATOM 691 N N . LEU A 1 89 ? -9.665 3.094 6.322 1.00 93.75 89 LEU A N 1
ATOM 692 C CA . LEU A 1 89 ? -8.569 2.140 6.478 1.00 93.75 89 LEU A CA 1
ATOM 693 C C . LEU A 1 89 ? -7.770 1.991 5.179 1.00 93.75 89 LEU A C 1
ATOM 695 O O . LEU A 1 89 ? -6.542 1.978 5.237 1.00 93.75 89 LEU A O 1
ATOM 699 N N . LEU A 1 90 ? -8.437 1.961 4.021 1.00 94.75 90 LEU A N 1
ATOM 700 C CA . LEU A 1 90 ? -7.757 1.948 2.721 1.00 94.75 90 LEU A CA 1
ATOM 701 C C . LEU A 1 90 ? -6.959 3.238 2.484 1.00 94.75 90 LEU A C 1
ATOM 703 O O . LEU A 1 90 ? -5.796 3.163 2.087 1.00 94.75 90 LEU A O 1
ATOM 707 N N . TYR A 1 91 ? -7.524 4.409 2.805 1.00 94.31 91 TYR A N 1
ATOM 708 C CA . TYR A 1 91 ? -6.785 5.677 2.756 1.00 94.31 91 TYR A CA 1
ATOM 709 C C . TYR A 1 91 ? -5.554 5.658 3.665 1.00 94.31 91 TYR A C 1
ATOM 711 O O . TYR A 1 91 ? -4.468 6.068 3.253 1.00 94.31 91 TYR A O 1
ATOM 719 N N . ALA A 1 92 ? -5.706 5.180 4.902 1.00 94.88 92 ALA A N 1
ATOM 720 C CA . ALA A 1 92 ? -4.610 5.110 5.858 1.00 94.88 92 ALA A CA 1
ATOM 721 C C . ALA A 1 92 ? -3.495 4.160 5.396 1.00 94.88 92 ALA A C 1
ATOM 723 O O . ALA A 1 92 ? -2.319 4.499 5.528 1.00 94.88 92 ALA A O 1
ATOM 724 N N . ILE A 1 93 ? -3.847 3.010 4.814 1.00 97.62 93 ILE A N 1
ATOM 725 C CA . ILE A 1 93 ? -2.889 2.072 4.216 1.00 97.62 93 ILE A CA 1
ATOM 726 C C . ILE A 1 93 ? -2.162 2.734 3.046 1.00 97.62 93 ILE A C 1
ATOM 728 O O . ILE A 1 93 ? -0.943 2.849 3.093 1.00 97.62 93 ILE A O 1
ATOM 732 N N . ALA A 1 94 ? -2.872 3.285 2.060 1.00 97.12 94 ALA A N 1
ATOM 733 C CA . ALA A 1 94 ? -2.245 3.960 0.918 1.00 97.12 94 ALA A CA 1
ATOM 734 C C . ALA A 1 94 ? -1.342 5.140 1.335 1.00 97.12 94 ALA A C 1
ATOM 736 O O . ALA A 1 94 ? -0.274 5.367 0.751 1.00 97.12 94 ALA A O 1
ATOM 737 N N . LYS A 1 95 ? -1.726 5.871 2.391 1.00 95.56 95 LYS A N 1
ATOM 738 C CA . LYS A 1 95 ? -0.898 6.927 2.986 1.00 95.56 95 LYS A CA 1
ATOM 739 C C . LYS A 1 95 ? 0.415 6.379 3.545 1.00 95.56 95 LYS A C 1
ATOM 741 O O . LYS A 1 95 ? 1.447 7.020 3.357 1.00 95.56 95 LYS A O 1
ATOM 746 N N . VAL A 1 96 ? 0.372 5.247 4.248 1.00 96.81 96 VAL A N 1
ATOM 747 C CA . VAL A 1 96 ? 1.554 4.596 4.837 1.00 96.81 96 VAL A CA 1
ATOM 748 C C . VAL A 1 96 ? 2.433 3.958 3.765 1.00 96.81 96 VAL A C 1
ATOM 750 O O . VAL A 1 96 ? 3.653 4.072 3.858 1.00 96.81 96 VAL A O 1
ATOM 753 N N . GLU A 1 97 ? 1.825 3.314 2.773 1.00 97.75 97 GLU A N 1
ATOM 754 C CA . GLU A 1 97 ? 2.523 2.521 1.761 1.00 97.75 97 GLU A CA 1
ATOM 755 C C . GLU A 1 97 ? 3.304 3.386 0.771 1.00 97.75 97 GLU A C 1
ATOM 757 O O . GLU A 1 97 ? 4.491 3.172 0.540 1.00 97.75 97 GLU A O 1
ATOM 762 N N . SER A 1 98 ? 2.666 4.411 0.208 1.00 96.88 98 SER A N 1
ATOM 763 C CA . SER A 1 98 ? 3.282 5.217 -0.854 1.00 96.88 98 SER A CA 1
ATOM 764 C C . SER A 1 98 ? 3.161 6.720 -0.638 1.00 96.88 98 SER A C 1
ATOM 766 O O . SER A 1 98 ? 3.830 7.492 -1.331 1.00 96.88 98 SER A O 1
ATOM 768 N N . GLY A 1 99 ? 2.311 7.156 0.296 1.00 94.38 99 GLY A N 1
ATOM 769 C CA . GLY A 1 99 ? 1.898 8.551 0.389 1.00 94.38 99 GLY A CA 1
ATOM 770 C C . GLY A 1 99 ? 1.006 8.976 -0.780 1.00 94.38 99 GLY A C 1
ATOM 771 O O . GLY A 1 99 ? 1.096 10.126 -1.199 1.00 94.38 99 GLY A O 1
ATOM 772 N N . PHE A 1 100 ? 0.179 8.058 -1.294 1.00 94.50 100 PHE A N 1
ATOM 773 C CA . PHE A 1 100 ? -0.692 8.229 -2.468 1.00 94.50 100 PHE A CA 1
ATOM 774 C C . PHE A 1 100 ? 0.031 8.361 -3.818 1.00 94.50 100 PHE A C 1
ATOM 776 O O . PHE A 1 100 ? -0.544 8.843 -4.790 1.00 94.50 100 PHE A O 1
ATOM 783 N N . ARG A 1 101 ? 1.295 7.936 -3.903 1.00 94.94 101 ARG A N 1
ATOM 784 C CA . ARG A 1 101 ? 2.084 8.025 -5.139 1.00 94.94 101 ARG A CA 1
ATOM 785 C C . ARG A 1 101 ? 1.952 6.721 -5.942 1.00 94.94 101 ARG A C 1
ATOM 787 O O . ARG A 1 101 ? 2.371 5.675 -5.444 1.00 94.94 101 ARG A O 1
ATOM 794 N N . PRO A 1 102 ? 1.418 6.756 -7.176 1.00 95.06 102 PRO A N 1
ATOM 795 C CA . PRO A 1 102 ? 1.033 5.546 -7.907 1.00 95.06 102 PRO A CA 1
ATOM 796 C C . PRO A 1 102 ? 2.210 4.760 -8.492 1.00 95.06 102 PRO A C 1
ATOM 798 O O . PRO A 1 102 ? 2.053 3.581 -8.781 1.00 95.06 102 PRO A O 1
ATOM 801 N N . TYR A 1 103 ? 3.383 5.380 -8.645 1.00 97.19 103 TYR A N 1
ATOM 802 C CA . TYR A 1 103 ? 4.537 4.757 -9.305 1.00 97.19 103 TYR A CA 1
ATOM 803 C C . TYR A 1 103 ? 5.649 4.334 -8.345 1.00 97.19 103 TYR A C 1
ATOM 805 O O . TYR A 1 103 ? 6.690 3.878 -8.796 1.00 97.19 103 TYR A O 1
ATOM 813 N N . VAL A 1 104 ? 5.458 4.462 -7.026 1.00 97.94 104 VAL A N 1
ATOM 814 C CA . VAL A 1 104 ? 6.478 4.047 -6.047 1.00 97.94 104 VAL A CA 1
ATOM 815 C C . VAL A 1 104 ? 6.759 2.556 -6.197 1.00 97.94 104 VAL A C 1
ATOM 817 O O . VAL A 1 104 ? 5.839 1.739 -6.148 1.00 97.94 104 VAL A O 1
ATOM 820 N N . ILE A 1 105 ? 8.034 2.203 -6.333 1.00 98.75 105 ILE A N 1
ATOM 821 C CA . ILE A 1 105 ? 8.498 0.817 -6.375 1.00 98.75 105 ILE A CA 1
ATOM 822 C C . ILE A 1 105 ? 9.467 0.615 -5.220 1.00 98.75 105 ILE A C 1
ATOM 824 O O . ILE A 1 105 ? 10.443 1.356 -5.084 1.00 98.75 105 ILE A O 1
ATOM 828 N N . ASN A 1 106 ? 9.221 -0.392 -4.392 1.00 98.31 106 ASN A N 1
ATOM 829 C CA . ASN A 1 106 ? 10.105 -0.741 -3.288 1.00 98.31 106 ASN A CA 1
ATOM 830 C C . ASN A 1 106 ? 10.738 -2.104 -3.533 1.00 98.31 106 ASN A C 1
ATOM 832 O O . ASN A 1 106 ? 10.041 -3.054 -3.857 1.00 98.31 106 ASN A O 1
ATOM 836 N N . ILE A 1 107 ? 12.054 -2.206 -3.389 1.00 98.38 107 ILE A N 1
ATOM 837 C CA . ILE A 1 107 ? 12.800 -3.456 -3.492 1.00 98.38 107 ILE A CA 1
ATOM 838 C C . ILE A 1 107 ? 13.053 -3.972 -2.082 1.00 98.38 107 ILE A C 1
ATOM 840 O O . ILE A 1 107 ? 13.612 -3.268 -1.237 1.00 98.38 107 ILE A O 1
ATOM 844 N N . ASN A 1 108 ? 12.695 -5.230 -1.854 1.00 96.56 108 ASN A N 1
ATOM 845 C CA . ASN A 1 108 ? 12.782 -5.901 -0.571 1.00 96.56 108 ASN A CA 1
ATOM 846 C C . ASN A 1 108 ? 13.863 -6.986 -0.565 1.00 96.56 108 ASN A C 1
ATOM 848 O O . ASN A 1 108 ? 14.036 -7.734 -1.524 1.00 96.56 108 ASN A O 1
ATOM 852 N N . SER A 1 109 ? 14.543 -7.131 0.568 1.00 95.19 109 SER A N 1
ATOM 853 C CA . SER A 1 109 ? 15.437 -8.250 0.865 1.00 95.19 109 SER A CA 1
ATOM 854 C C . SER A 1 109 ? 15.335 -8.609 2.346 1.00 95.19 109 SER A C 1
ATOM 856 O O . SER A 1 109 ? 15.249 -7.723 3.198 1.00 95.19 109 SER A O 1
ATOM 858 N N . ASN A 1 110 ? 15.289 -9.906 2.666 1.00 89.75 110 ASN A N 1
ATOM 859 C CA . ASN A 1 110 ? 15.179 -10.416 4.041 1.00 89.75 110 ASN A CA 1
ATOM 860 C C . ASN A 1 110 ? 14.056 -9.745 4.868 1.00 89.75 110 ASN A C 1
ATOM 862 O O . ASN A 1 110 ? 14.250 -9.369 6.025 1.00 89.75 110 ASN A O 1
ATOM 866 N N . GLY A 1 111 ? 12.886 -9.540 4.249 1.00 84.50 111 GLY A N 1
ATOM 867 C CA . GLY A 1 111 ? 11.717 -8.917 4.888 1.00 84.50 111 GLY A CA 1
ATOM 868 C C . GLY A 1 111 ? 11.852 -7.413 5.165 1.00 84.50 111 GLY A C 1
ATOM 869 O O . GLY A 1 111 ? 11.101 -6.865 5.975 1.00 84.50 111 GLY A O 1
ATOM 870 N N . LYS A 1 112 ? 12.822 -6.735 4.540 1.00 88.81 112 LYS A N 1
ATOM 871 C CA . LYS A 1 112 ? 13.067 -5.298 4.700 1.00 88.81 112 LYS A CA 1
ATOM 872 C C . LYS A 1 112 ? 13.184 -4.602 3.348 1.00 88.81 112 LYS A C 1
ATOM 874 O O . LYS A 1 112 ? 13.814 -5.117 2.432 1.00 88.81 112 LYS A O 1
ATOM 879 N N . SER A 1 113 ? 12.655 -3.385 3.290 1.00 93.69 113 SER A N 1
ATOM 880 C CA . SER A 1 113 ? 12.906 -2.414 2.224 1.00 93.69 113 SER A CA 1
ATOM 881 C C . SER A 1 113 ? 14.400 -2.093 2.158 1.00 93.69 113 SER A C 1
ATOM 883 O O . SER A 1 113 ? 14.963 -1.627 3.149 1.00 93.69 113 SER A O 1
ATOM 885 N N . ILE A 1 114 ? 15.026 -2.306 1.001 1.00 97.06 114 ILE A N 1
ATOM 886 C CA . ILE A 1 114 ? 16.436 -1.960 0.750 1.00 97.06 114 ILE A CA 1
ATOM 887 C C . ILE A 1 114 ? 16.598 -0.777 -0.206 1.00 97.06 114 ILE A C 1
ATOM 889 O O . ILE A 1 114 ? 17.602 -0.074 -0.131 1.00 97.06 114 ILE A O 1
ATOM 893 N N . LYS A 1 115 ? 15.624 -0.527 -1.088 1.00 97.62 115 LYS A N 1
ATOM 894 C CA . LYS A 1 115 ? 15.663 0.602 -2.023 1.00 97.62 115 LYS A CA 1
ATOM 895 C C . LYS A 1 115 ? 14.256 1.002 -2.438 1.00 97.62 115 LYS A C 1
ATOM 897 O O . LYS A 1 115 ? 13.483 0.153 -2.860 1.00 97.62 115 LYS A O 1
ATOM 902 N N . VAL A 1 116 ? 13.967 2.299 -2.386 1.00 97.75 116 VAL A N 1
ATOM 903 C CA . VAL A 1 116 ? 12.737 2.880 -2.935 1.00 97.75 116 VAL A CA 1
ATOM 904 C C . VAL A 1 116 ? 13.089 3.647 -4.203 1.00 97.75 116 VAL A C 1
ATOM 906 O O . VAL A 1 116 ? 14.006 4.467 -4.200 1.00 97.75 116 VAL A O 1
ATOM 909 N N . ILE A 1 117 ? 12.366 3.373 -5.282 1.00 97.81 117 ILE A N 1
ATOM 910 C CA . ILE A 1 117 ? 12.473 4.041 -6.577 1.00 97.81 117 ILE A CA 1
ATOM 911 C C . ILE A 1 117 ? 11.185 4.842 -6.782 1.00 97.81 117 ILE A C 1
ATOM 913 O O . ILE A 1 117 ? 10.090 4.349 -6.509 1.00 97.81 117 ILE A O 1
ATOM 917 N N . ASN A 1 118 ? 11.318 6.087 -7.246 1.00 97.12 118 ASN A N 1
ATOM 918 C CA . ASN A 1 118 ? 10.191 6.968 -7.557 1.00 97.12 118 ASN A CA 1
ATOM 919 C C . ASN A 1 118 ? 10.282 7.389 -9.033 1.00 97.12 118 ASN A C 1
ATOM 921 O O . ASN A 1 118 ? 10.765 8.488 -9.304 1.00 97.12 118 ASN A O 1
ATOM 925 N N . PRO A 1 119 ? 9.876 6.518 -9.973 1.00 96.94 119 PRO A N 1
ATOM 926 C CA . PRO A 1 119 ? 9.782 6.869 -11.381 1.00 96.94 119 PRO A CA 1
ATOM 927 C C . PRO A 1 119 ? 8.904 8.104 -11.584 1.00 96.94 119 PRO A C 1
ATOM 929 O O . PRO A 1 119 ? 7.874 8.270 -10.922 1.00 96.94 119 PRO A O 1
ATOM 932 N N . SER A 1 120 ? 9.302 8.958 -12.520 1.00 92.25 120 SER A N 1
ATOM 933 C CA . SER A 1 120 ? 8.622 10.226 -12.802 1.00 92.25 120 SER A CA 1
ATOM 934 C C . SER A 1 120 ? 7.380 10.043 -13.675 1.00 92.25 120 SER A C 1
ATOM 936 O O . SER A 1 120 ? 6.517 10.917 -13.720 1.00 92.25 120 SER A O 1
ATOM 938 N N . ASN A 1 121 ? 7.284 8.920 -14.390 1.00 93.88 121 ASN A N 1
ATOM 939 C CA . ASN A 1 121 ? 6.197 8.622 -15.316 1.00 93.88 121 ASN A CA 1
ATOM 940 C C . ASN A 1 121 ? 5.960 7.106 -15.460 1.00 93.88 121 ASN A C 1
ATOM 942 O O . ASN A 1 121 ? 6.730 6.283 -14.962 1.00 93.88 121 ASN A O 1
ATOM 946 N N . TYR A 1 122 ? 4.878 6.753 -16.160 1.00 94.62 122 TYR A N 1
ATOM 947 C CA . TYR A 1 122 ? 4.456 5.370 -16.380 1.00 94.62 122 TYR A CA 1
ATOM 948 C C . TYR A 1 122 ? 5.499 4.540 -17.145 1.00 94.62 122 TYR A C 1
ATOM 950 O O . TYR A 1 122 ? 5.764 3.402 -16.771 1.00 94.62 122 TYR A O 1
ATOM 958 N N . GLU A 1 123 ? 6.122 5.099 -18.186 1.00 97.19 123 GLU A N 1
ATOM 959 C CA . GLU A 1 123 ? 7.087 4.373 -19.021 1.00 97.19 123 GLU A CA 1
ATOM 960 C C . GLU A 1 123 ? 8.344 3.984 -18.230 1.00 97.19 123 GLU A C 1
ATOM 962 O O . GLU A 1 123 ? 8.791 2.837 -18.280 1.00 97.19 123 GLU A O 1
ATOM 967 N N . GLU A 1 124 ? 8.883 4.917 -17.441 1.00 98.00 124 GLU A N 1
ATOM 968 C CA . GLU A 1 124 ? 10.011 4.666 -16.540 1.00 98.00 124 GLU A CA 1
ATOM 969 C C . GLU A 1 124 ? 9.656 3.604 -15.487 1.00 98.00 124 GLU A C 1
ATOM 971 O O . GLU A 1 124 ? 10.462 2.714 -15.191 1.00 98.00 124 GLU A O 1
ATOM 976 N N . ALA A 1 125 ? 8.433 3.655 -14.952 1.00 98.19 125 ALA A N 1
ATOM 977 C CA . ALA A 1 125 ? 7.954 2.667 -13.997 1.00 98.19 125 ALA A CA 1
ATOM 978 C C . ALA A 1 125 ? 7.849 1.269 -14.624 1.00 98.19 125 ALA A C 1
ATOM 980 O O . ALA A 1 125 ? 8.361 0.315 -14.042 1.00 98.19 125 ALA A O 1
ATOM 981 N N . VAL A 1 126 ? 7.270 1.135 -15.823 1.00 98.44 126 VAL A N 1
ATOM 982 C CA . VAL A 1 126 ? 7.172 -0.152 -16.537 1.00 98.44 126 VAL A CA 1
ATOM 983 C C . VAL A 1 126 ? 8.553 -0.734 -16.822 1.00 98.44 126 VAL A C 1
ATOM 985 O O . VAL A 1 126 ? 8.788 -1.894 -16.487 1.00 98.44 126 VAL A O 1
ATOM 988 N N . LYS A 1 127 ? 9.487 0.069 -17.349 1.00 98.56 127 LYS A N 1
ATOM 989 C CA . LYS A 1 127 ? 10.874 -0.364 -17.606 1.00 98.56 127 LYS A CA 1
ATOM 990 C C . LYS A 1 127 ? 11.564 -0.846 -16.330 1.00 98.56 127 LYS A C 1
ATOM 992 O O . LYS A 1 127 ? 12.241 -1.874 -16.328 1.00 98.56 127 LYS A O 1
ATOM 997 N N . THR A 1 128 ? 11.360 -0.131 -15.223 1.00 98.56 128 THR A N 1
ATOM 998 C CA . THR A 1 128 ? 11.893 -0.525 -13.913 1.00 98.56 128 THR A CA 1
ATOM 999 C C . THR A 1 128 ? 11.305 -1.861 -13.457 1.00 98.56 128 THR A C 1
ATOM 1001 O O . THR A 1 128 ? 12.049 -2.745 -13.039 1.00 98.56 128 THR A O 1
ATOM 1004 N N . LEU A 1 129 ? 9.983 -2.034 -13.546 1.00 98.62 129 LEU A N 1
ATOM 1005 C CA . LEU A 1 129 ? 9.313 -3.271 -13.138 1.00 98.62 129 LEU A CA 1
ATOM 1006 C C . LEU A 1 129 ? 9.732 -4.466 -13.996 1.00 98.62 129 LEU A C 1
ATOM 1008 O O . LEU A 1 129 ? 9.976 -5.539 -13.451 1.00 98.62 129 LEU A O 1
ATOM 1012 N N . GLU A 1 130 ? 9.865 -4.278 -15.308 1.00 98.62 130 GLU A N 1
ATOM 1013 C CA . GLU A 1 130 ? 10.346 -5.306 -16.233 1.00 98.62 130 GLU A CA 1
ATOM 1014 C C . GLU A 1 130 ? 11.761 -5.768 -15.870 1.00 98.62 130 GLU A C 1
ATOM 1016 O O . GLU A 1 130 ? 12.000 -6.968 -15.716 1.00 98.62 130 GLU A O 1
ATOM 1021 N N . TYR A 1 131 ? 12.682 -4.827 -15.633 1.00 98.56 131 TYR A N 1
ATOM 1022 C CA . TYR A 1 131 ? 14.032 -5.151 -15.171 1.00 98.56 131 TYR A CA 1
ATOM 1023 C C . TYR A 1 131 ? 14.013 -5.947 -13.857 1.00 98.56 131 TYR A C 1
ATOM 1025 O O . TYR A 1 131 ? 14.689 -6.974 -13.736 1.00 98.56 131 TYR A O 1
ATOM 1033 N N . LEU A 1 132 ? 13.230 -5.496 -12.870 1.00 98.56 132 LEU A N 1
ATOM 1034 C CA . LEU A 1 132 ? 13.159 -6.143 -11.560 1.00 98.56 132 LEU A CA 1
ATOM 1035 C C . LEU A 1 132 ? 12.555 -7.547 -11.645 1.00 98.56 132 LEU A C 1
ATOM 1037 O O . LEU A 1 132 ? 13.043 -8.462 -10.979 1.00 98.56 132 LEU A O 1
ATOM 1041 N N . TYR A 1 133 ? 11.523 -7.717 -12.472 1.00 98.44 133 TYR A N 1
ATOM 1042 C CA . TYR A 1 133 ? 10.868 -8.997 -12.709 1.00 98.44 133 TYR A CA 1
ATOM 1043 C C . TYR A 1 133 ? 11.821 -10.001 -13.360 1.00 98.44 133 TYR A C 1
ATOM 1045 O O . TYR A 1 133 ? 12.015 -11.093 -12.820 1.00 98.44 133 TYR A O 1
ATOM 1053 N N . ASN A 1 134 ? 12.470 -9.610 -14.461 1.00 98.25 134 ASN A N 1
ATOM 1054 C CA . ASN A 1 134 ? 13.401 -10.464 -15.204 1.00 98.25 134 ASN A CA 1
ATOM 1055 C C . ASN A 1 134 ? 14.650 -10.822 -14.388 1.00 98.25 134 ASN A C 1
ATOM 1057 O O . ASN A 1 134 ? 15.212 -11.900 -14.556 1.00 98.25 134 ASN A O 1
ATOM 1061 N N . SER A 1 135 ? 15.050 -9.952 -13.461 1.00 98.12 135 SER A N 1
ATOM 1062 C CA . SER A 1 135 ? 16.193 -10.186 -12.571 1.00 98.12 135 SER A CA 1
ATOM 1063 C C . SER A 1 135 ? 15.825 -10.928 -11.275 1.00 98.12 135 SER A C 1
ATOM 1065 O O . SER A 1 135 ? 16.682 -11.132 -10.419 1.00 98.12 135 SER A O 1
ATOM 1067 N N . GLY A 1 136 ? 14.558 -11.323 -11.093 1.00 97.56 136 GLY A N 1
ATOM 1068 C CA . GLY A 1 136 ? 14.122 -12.121 -9.943 1.00 97.56 136 GLY A CA 1
ATOM 1069 C C . GLY A 1 136 ? 14.071 -11.371 -8.606 1.00 97.56 136 GLY A C 1
ATOM 1070 O O . GLY A 1 136 ? 14.090 -12.008 -7.552 1.00 97.56 136 GLY A O 1
ATOM 1071 N N . TYR A 1 137 ? 13.996 -10.036 -8.614 1.00 98.31 137 TYR A N 1
ATOM 1072 C CA . TYR A 1 137 ? 13.891 -9.258 -7.379 1.00 98.31 137 TYR A CA 1
ATOM 1073 C C . TYR A 1 137 ? 12.545 -9.468 -6.676 1.00 98.31 137 TYR A C 1
ATOM 1075 O O . TYR A 1 137 ? 11.506 -9.696 -7.297 1.00 98.31 137 TYR A O 1
ATOM 1083 N N . ASN A 1 138 ? 12.557 -9.306 -5.352 1.00 98.19 138 ASN A N 1
ATOM 1084 C CA . ASN A 1 138 ? 11.347 -9.133 -4.560 1.00 98.19 138 ASN A CA 1
ATOM 1085 C C . ASN A 1 138 ? 11.016 -7.637 -4.480 1.00 98.19 138 ASN A C 1
ATOM 1087 O O . ASN A 1 138 ? 11.809 -6.874 -3.932 1.00 98.19 138 ASN A O 1
ATOM 1091 N N . PHE A 1 139 ? 9.874 -7.213 -5.015 1.00 98.62 139 PHE A N 1
ATOM 1092 C CA . PHE A 1 139 ? 9.490 -5.804 -5.043 1.00 98.62 139 PHE A CA 1
ATOM 1093 C C . PHE A 1 139 ? 7.992 -5.586 -4.823 1.00 98.62 139 PHE A C 1
ATOM 1095 O O . PHE A 1 139 ? 7.186 -6.489 -5.051 1.00 98.62 139 PHE A O 1
ATOM 1102 N N . ASP A 1 140 ? 7.645 -4.373 -4.406 1.00 98.56 140 ASP A N 1
ATOM 1103 C CA . ASP A 1 140 ? 6.286 -3.882 -4.202 1.00 98.56 140 ASP A CA 1
ATOM 1104 C C . ASP A 1 140 ? 5.953 -2.799 -5.227 1.00 98.56 140 ASP A C 1
ATOM 1106 O O . ASP A 1 140 ? 6.817 -1.997 -5.593 1.00 98.56 140 ASP A O 1
ATOM 1110 N N . VAL A 1 141 ? 4.696 -2.761 -5.672 1.00 98.75 141 VAL A N 1
ATOM 1111 C CA . VAL A 1 141 ? 4.252 -1.872 -6.751 1.00 98.75 141 VAL A CA 1
ATOM 1112 C C . VAL A 1 141 ? 3.150 -0.925 -6.292 1.00 98.75 141 VAL A C 1
ATOM 1114 O O . VAL A 1 141 ? 2.114 -1.342 -5.767 1.00 98.75 141 VAL A O 1
ATOM 1117 N N . GLY A 1 142 ? 3.363 0.358 -6.566 1.00 98.25 142 GLY A N 1
ATOM 1118 C CA . GLY A 1 142 ? 2.345 1.395 -6.648 1.00 98.25 142 GLY A CA 1
ATOM 1119 C C . GLY A 1 142 ? 1.694 1.806 -5.333 1.00 98.25 142 GLY A C 1
ATOM 1120 O O . GLY A 1 142 ? 2.270 1.658 -4.255 1.00 98.25 142 GLY A O 1
ATOM 1121 N N . ILE A 1 143 ? 0.493 2.383 -5.428 1.00 97.88 143 ILE A N 1
ATOM 1122 C CA . ILE A 1 143 ? -0.112 3.159 -4.335 1.00 97.88 143 ILE A CA 1
ATOM 1123 C C . ILE A 1 143 ? -0.323 2.360 -3.037 1.00 97.88 143 ILE A C 1
ATOM 1125 O O . ILE A 1 143 ? -0.103 2.902 -1.952 1.00 97.88 143 ILE A O 1
ATOM 1129 N N . GLY A 1 144 ? -0.704 1.085 -3.142 1.00 98.19 144 GLY A N 1
ATOM 1130 C CA . GLY A 1 144 ? -0.872 0.151 -2.028 1.00 98.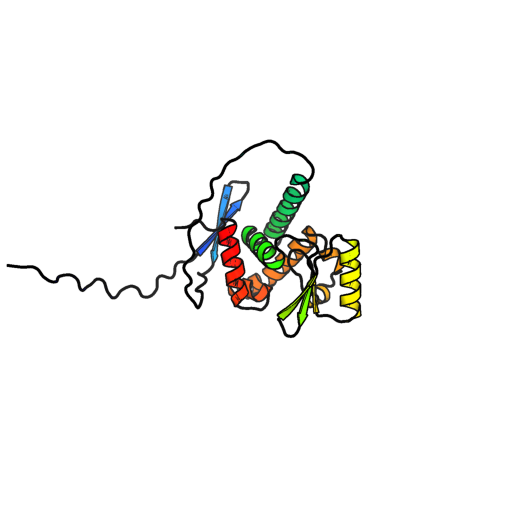19 144 GLY A CA 1
ATOM 1131 C C . GLY A 1 144 ? 0.321 -0.781 -1.800 1.00 98.19 144 GLY A C 1
ATOM 1132 O O . GLY A 1 144 ? 0.192 -1.695 -0.990 1.00 98.19 144 GLY A O 1
ATOM 1133 N N . GLN A 1 145 ? 1.441 -0.575 -2.511 1.00 98.50 145 GLN A N 1
ATOM 1134 C CA . GLN A 1 145 ? 2.668 -1.384 -2.432 1.00 98.50 145 GLN A CA 1
ATOM 1135 C C . GLN A 1 145 ? 2.386 -2.895 -2.509 1.00 98.50 145 GLN A C 1
ATOM 1137 O O . GLN A 1 145 ? 2.703 -3.675 -1.612 1.00 98.50 145 GLN A O 1
ATOM 1142 N N . ILE A 1 146 ? 1.767 -3.329 -3.610 1.00 98.69 146 ILE A N 1
ATOM 1143 C CA . ILE A 1 146 ? 1.426 -4.740 -3.813 1.00 98.69 146 ILE A CA 1
ATOM 1144 C C . ILE A 1 146 ? 2.687 -5.528 -4.154 1.00 98.69 146 ILE A C 1
ATOM 1146 O O . ILE A 1 146 ? 3.317 -5.302 -5.187 1.00 98.69 146 ILE A O 1
ATOM 1150 N N . ASN A 1 147 ? 3.031 -6.473 -3.289 1.00 98.38 147 ASN A N 1
ATOM 1151 C CA . ASN A 1 147 ? 4.220 -7.296 -3.437 1.00 98.38 147 ASN A CA 1
ATOM 1152 C C . ASN A 1 147 ? 4.139 -8.296 -4.612 1.00 98.38 147 ASN A C 1
ATOM 1154 O O . ASN A 1 147 ? 3.095 -8.917 -4.833 1.00 98.38 147 ASN A O 1
ATOM 1158 N N . ILE A 1 148 ? 5.262 -8.542 -5.298 1.00 98.31 148 ILE A N 1
ATOM 1159 C CA . ILE A 1 148 ? 5.390 -9.482 -6.427 1.00 98.31 148 ILE A CA 1
ATOM 1160 C C . ILE A 1 148 ? 4.893 -10.909 -6.131 1.00 98.31 148 ILE A C 1
ATOM 1162 O O . ILE A 1 148 ? 4.366 -11.571 -7.025 1.00 98.31 148 ILE A O 1
ATOM 1166 N N . TRP A 1 149 ? 4.976 -11.388 -4.886 1.00 97.56 149 TRP A N 1
ATOM 1167 C CA . TRP A 1 149 ? 4.395 -12.674 -4.484 1.00 97.56 149 TRP A CA 1
ATOM 1168 C C . TRP A 1 149 ? 2.866 -12.675 -4.609 1.00 97.56 149 TRP A C 1
ATOM 1170 O O . TRP A 1 149 ? 2.293 -13.642 -5.113 1.00 97.56 149 TRP A O 1
ATOM 1180 N N . ASN A 1 150 ? 2.199 -11.581 -4.221 1.00 98.19 150 ASN A N 1
ATOM 1181 C CA . ASN A 1 150 ? 0.756 -11.418 -4.414 1.00 98.19 150 ASN A CA 1
ATOM 1182 C C . ASN A 1 150 ? 0.400 -11.264 -5.894 1.00 98.19 150 ASN A C 1
ATOM 1184 O O . ASN A 1 150 ? -0.559 -11.883 -6.344 1.00 98.19 150 ASN A O 1
ATOM 1188 N N . ILE A 1 151 ? 1.198 -10.513 -6.660 1.00 98.50 151 ILE A N 1
ATOM 1189 C CA . ILE A 1 151 ? 1.009 -10.340 -8.111 1.00 98.50 151 ILE A CA 1
ATOM 1190 C C . ILE A 1 151 ? 1.022 -11.703 -8.817 1.00 98.50 151 ILE A C 1
ATOM 1192 O O . ILE A 1 151 ? 0.094 -12.023 -9.557 1.00 98.50 151 ILE A O 1
ATOM 1196 N N . LYS A 1 152 ? 2.020 -12.549 -8.521 1.00 98.25 152 LYS A N 1
ATOM 1197 C CA . LYS A 1 152 ? 2.117 -13.913 -9.064 1.00 98.25 152 LYS A CA 1
ATOM 1198 C C . LYS A 1 152 ? 0.962 -14.804 -8.600 1.00 98.25 152 LYS A C 1
ATOM 1200 O O . LYS A 1 152 ? 0.336 -15.463 -9.427 1.00 98.25 152 LYS A O 1
ATOM 1205 N N . ARG A 1 153 ? 0.646 -14.802 -7.297 1.00 98.19 153 ARG A N 1
ATOM 1206 C CA . ARG A 1 153 ? -0.451 -15.599 -6.710 1.00 98.19 153 ARG A CA 1
ATOM 1207 C C . ARG A 1 153 ? -1.804 -15.285 -7.349 1.00 98.19 153 ARG A C 1
ATOM 1209 O O . ARG A 1 153 ? -2.589 -16.197 -7.585 1.00 98.19 153 ARG A O 1
ATOM 1216 N N . LEU A 1 154 ? -2.059 -14.009 -7.624 1.00 97.94 154 LEU A N 1
ATOM 1217 C CA . LEU A 1 154 ? -3.312 -13.515 -8.195 1.00 97.94 154 LEU A CA 1
ATOM 1218 C C . LEU A 1 154 ? -3.298 -13.451 -9.729 1.00 97.94 154 LEU A C 1
ATOM 1220 O O . LEU A 1 154 ? -4.286 -13.023 -10.316 1.00 97.94 154 LEU A O 1
ATOM 1224 N N . ARG A 1 155 ? -2.208 -13.892 -10.380 1.00 98.12 155 ARG A N 1
ATOM 1225 C CA . ARG A 1 155 ? -2.028 -13.871 -11.844 1.00 98.12 155 ARG A CA 1
ATOM 1226 C C . ARG A 1 155 ? -2.253 -12.481 -12.453 1.00 98.12 155 ARG A C 1
ATOM 1228 O O . ARG A 1 155 ? -2.876 -12.343 -13.501 1.00 98.12 155 ARG A O 1
ATOM 1235 N N . LEU A 1 156 ? -1.752 -11.455 -11.773 1.00 97.75 156 LEU A N 1
ATOM 1236 C CA . LEU A 1 156 ? -1.850 -10.061 -12.197 1.00 97.75 156 LEU A CA 1
ATOM 1237 C C . LEU A 1 156 ? -0.638 -9.660 -13.042 1.00 97.75 156 LEU A C 1
ATOM 1239 O O . LEU A 1 156 ? 0.460 -10.190 -12.869 1.00 97.75 156 LEU A O 1
ATOM 1243 N N . ASN A 1 157 ? -0.821 -8.660 -13.901 1.00 97.75 157 ASN A N 1
ATOM 1244 C CA . ASN A 1 157 ? 0.287 -7.947 -14.521 1.00 97.75 157 ASN A CA 1
ATOM 1245 C C . ASN A 1 157 ? 0.774 -6.845 -13.564 1.00 97.75 157 ASN A C 1
ATOM 1247 O O . ASN A 1 157 ? -0.025 -6.046 -13.077 1.00 97.75 157 ASN A O 1
ATOM 1251 N N . TYR A 1 158 ? 2.078 -6.773 -13.289 1.00 97.62 158 TYR A N 1
ATOM 1252 C CA . TYR A 1 158 ? 2.633 -5.725 -12.426 1.00 97.62 158 TYR A CA 1
ATOM 1253 C C . TYR A 1 158 ? 2.430 -4.316 -13.005 1.00 97.62 158 TYR A C 1
ATOM 1255 O O . TYR A 1 158 ? 2.259 -3.374 -12.236 1.00 97.62 158 TYR A O 1
ATOM 1263 N N . ALA A 1 159 ? 2.398 -4.163 -14.334 1.00 97.19 159 ALA A N 1
ATOM 1264 C CA . ALA A 1 159 ? 2.201 -2.866 -14.980 1.00 97.19 159 ALA A CA 1
ATOM 1265 C C . ALA A 1 159 ? 0.787 -2.316 -14.736 1.00 97.19 159 ALA A C 1
ATOM 1267 O O . ALA A 1 159 ? 0.619 -1.117 -14.533 1.00 97.19 159 ALA A O 1
ATOM 1268 N N . ASP A 1 160 ? -0.218 -3.196 -14.640 1.00 96.69 160 ASP A N 1
ATOM 1269 C CA . ASP A 1 160 ? -1.591 -2.809 -14.297 1.00 96.69 160 ASP A CA 1
ATOM 1270 C C . ASP A 1 160 ? -1.698 -2.198 -12.895 1.00 96.69 160 ASP A C 1
ATOM 1272 O O . ASP A 1 160 ? -2.638 -1.463 -12.616 1.00 96.69 160 ASP A O 1
ATOM 1276 N N . LEU A 1 161 ? -0.743 -2.476 -12.004 1.00 98.31 161 LEU A N 1
ATOM 1277 C CA . LEU A 1 161 ? -0.732 -1.947 -10.639 1.00 98.31 161 LEU A CA 1
ATOM 1278 C C . LEU A 1 161 ? -0.086 -0.562 -10.534 1.00 98.31 161 LEU A C 1
ATOM 1280 O O . LEU A 1 161 ? -0.035 -0.003 -9.438 1.00 98.31 161 LEU A O 1
ATOM 1284 N N . LEU A 1 162 ? 0.376 0.001 -11.652 1.00 97.31 162 LEU A N 1
ATOM 1285 C CA . LEU A 1 162 ? 0.693 1.424 -11.762 1.00 97.31 162 LEU A CA 1
ATOM 1286 C C . LEU A 1 162 ? -0.576 2.272 -11.941 1.00 97.31 162 LEU A C 1
ATOM 1288 O O . LEU A 1 162 ? -0.548 3.464 -11.640 1.00 97.31 162 LEU A O 1
ATOM 1292 N N . ASP A 1 163 ? -1.691 1.667 -12.373 1.00 96.19 163 ASP A N 1
ATOM 1293 C CA . ASP A 1 163 ? -3.006 2.295 -12.275 1.00 96.19 163 ASP A CA 1
ATOM 1294 C C . ASP A 1 163 ? -3.447 2.311 -10.799 1.00 96.19 163 ASP A C 1
ATOM 1296 O O . ASP A 1 163 ? -3.575 1.249 -10.171 1.00 96.19 163 ASP A O 1
ATOM 1300 N N . PRO A 1 164 ? -3.677 3.495 -10.205 1.00 95.69 164 PRO A N 1
ATOM 1301 C CA . PRO A 1 164 ? -3.992 3.585 -8.788 1.00 95.69 164 PRO A CA 1
ATOM 1302 C C . PRO A 1 164 ? -5.316 2.899 -8.440 1.00 95.69 164 PRO A C 1
ATOM 1304 O O . PRO A 1 164 ? -5.422 2.329 -7.358 1.00 95.69 164 PRO A O 1
ATOM 1307 N N . CYS A 1 165 ? -6.303 2.897 -9.339 1.00 96.69 165 CYS A N 1
ATOM 1308 C CA . CYS A 1 165 ? -7.615 2.313 -9.080 1.00 96.69 165 CYS A CA 1
ATOM 1309 C C . CYS A 1 165 ? -7.534 0.787 -8.971 1.00 96.69 165 CYS A C 1
ATOM 1311 O O . CYS A 1 165 ? -7.957 0.199 -7.971 1.00 96.69 165 CYS A O 1
ATOM 1313 N N . LYS A 1 166 ? -6.915 0.140 -9.967 1.00 97.75 166 LYS A N 1
ATOM 1314 C CA . LYS A 1 166 ? -6.649 -1.304 -9.966 1.00 97.75 166 LYS A CA 1
ATOM 1315 C C . LYS A 1 166 ? -5.843 -1.698 -8.732 1.00 97.75 166 LYS A C 1
ATOM 1317 O O . LYS A 1 166 ? -6.196 -2.660 -8.050 1.00 97.75 166 LYS A O 1
ATOM 1322 N N . ASN A 1 167 ? -4.806 -0.929 -8.404 1.00 98.62 167 ASN A N 1
ATOM 1323 C CA . ASN A 1 167 ? -3.970 -1.183 -7.237 1.00 98.62 167 ASN A CA 1
ATOM 1324 C C . ASN A 1 167 ? -4.755 -1.074 -5.917 1.00 98.62 167 ASN A C 1
ATOM 1326 O O . ASN A 1 167 ? -4.662 -1.977 -5.089 1.00 98.62 167 ASN A O 1
ATOM 1330 N N . ILE A 1 168 ? -5.600 -0.050 -5.746 1.00 98.50 168 ILE A N 1
ATOM 1331 C CA . ILE A 1 168 ? -6.485 0.093 -4.576 1.00 98.50 168 ILE A CA 1
ATOM 1332 C C . ILE A 1 168 ? -7.448 -1.096 -4.462 1.00 98.50 168 ILE A C 1
ATOM 1334 O O . ILE A 1 168 ? -7.614 -1.642 -3.372 1.00 98.50 168 ILE A O 1
ATOM 1338 N N . HIS A 1 169 ? -8.050 -1.549 -5.566 1.00 98.62 169 HIS A N 1
ATOM 1339 C CA . HIS A 1 169 ? -8.924 -2.725 -5.544 1.00 98.62 169 HIS A CA 1
ATOM 1340 C C . HIS A 1 169 ? -8.177 -4.006 -5.150 1.00 98.62 169 HIS A C 1
ATOM 1342 O O . HIS A 1 169 ? -8.710 -4.810 -4.386 1.00 98.62 169 HIS A O 1
ATOM 1348 N N . VAL A 1 170 ? -6.948 -4.200 -5.631 1.00 98.75 170 VAL A N 1
ATOM 1349 C CA . VAL A 1 170 ? -6.115 -5.351 -5.246 1.00 98.75 1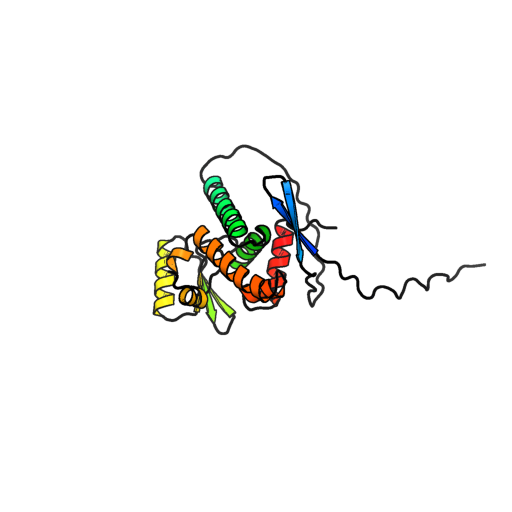70 VAL A CA 1
ATOM 1350 C C . VAL A 1 170 ? -5.676 -5.247 -3.782 1.00 98.75 170 VAL A C 1
ATOM 1352 O O . VAL A 1 170 ? -5.724 -6.241 -3.059 1.00 98.75 170 VAL A O 1
ATOM 1355 N N . SER A 1 171 ? -5.326 -4.047 -3.314 1.00 98.62 171 SER A N 1
ATOM 1356 C CA . SER A 1 171 ? -5.020 -3.767 -1.906 1.00 98.62 171 SER A CA 1
ATOM 1357 C C . SER A 1 171 ? -6.201 -4.128 -1.001 1.00 98.62 171 SER A C 1
ATOM 1359 O O . SER A 1 171 ? -6.046 -4.880 -0.037 1.00 98.62 171 SER A O 1
ATOM 1361 N N . ALA A 1 172 ? -7.405 -3.671 -1.353 1.00 98.56 172 ALA A N 1
ATOM 1362 C CA . ALA A 1 172 ? -8.623 -3.963 -0.610 1.00 98.56 172 ALA A CA 1
ATOM 1363 C C . ALA A 1 172 ? -8.962 -5.461 -0.607 1.00 98.56 172 ALA A C 1
ATOM 1365 O O . ALA A 1 172 ? -9.328 -5.990 0.440 1.00 98.56 172 ALA A O 1
ATOM 1366 N N . TYR A 1 173 ? -8.772 -6.158 -1.732 1.00 98.75 173 TYR A N 1
ATOM 1367 C CA . TYR A 1 173 ? -8.930 -7.612 -1.809 1.00 98.75 173 TYR A CA 1
ATOM 1368 C C . TYR A 1 173 ? -7.969 -8.350 -0.860 1.00 98.75 173 TYR A C 1
ATOM 1370 O O . TYR A 1 173 ? -8.402 -9.191 -0.075 1.00 98.75 173 TYR A O 1
ATOM 1378 N N . ILE A 1 174 ? -6.675 -8.009 -0.867 1.00 98.69 174 ILE A N 1
ATOM 1379 C CA . ILE A 1 174 ? -5.675 -8.640 0.015 1.00 98.69 174 ILE A CA 1
ATOM 1380 C C . ILE A 1 174 ? -5.994 -8.361 1.487 1.00 98.69 174 ILE A C 1
ATOM 1382 O O . ILE A 1 174 ? -5.910 -9.251 2.336 1.00 98.69 174 ILE A O 1
ATOM 1386 N N . LEU A 1 175 ? -6.387 -7.128 1.811 1.00 98.31 175 LEU A N 1
ATOM 1387 C CA . LEU A 1 175 ? -6.807 -6.789 3.165 1.00 98.31 175 LEU A CA 1
ATOM 1388 C C . LEU A 1 175 ? -8.059 -7.571 3.575 1.00 98.31 175 LEU A C 1
ATOM 1390 O O . LEU A 1 175 ? -8.128 -8.048 4.706 1.00 98.31 175 LEU A O 1
ATOM 1394 N N . LYS A 1 176 ? -9.015 -7.753 2.661 1.00 97.94 176 LYS A N 1
ATOM 1395 C CA . LYS A 1 176 ? -10.205 -8.572 2.884 1.00 97.94 176 LYS A CA 1
ATOM 1396 C C . LYS A 1 176 ? -9.847 -10.031 3.167 1.00 97.94 176 LYS A C 1
ATOM 1398 O O . LYS A 1 176 ? -10.350 -10.567 4.146 1.00 97.94 176 LYS A O 1
ATOM 1403 N N . GLU A 1 177 ? -8.888 -10.626 2.453 1.00 98.12 177 GLU A N 1
ATOM 1404 C CA . GLU A 1 177 ? -8.390 -11.977 2.770 1.00 98.12 177 GLU A CA 1
ATOM 1405 C C . GLU A 1 177 ? -7.821 -12.088 4.199 1.00 98.12 177 GLU A C 1
ATOM 1407 O O . GLU A 1 177 ? -7.926 -13.146 4.824 1.00 98.12 177 GLU A O 1
ATOM 1412 N N . ASN A 1 178 ? -7.215 -11.021 4.732 1.00 97.56 178 ASN A N 1
ATOM 1413 C CA . ASN A 1 178 ? -6.756 -10.982 6.124 1.00 97.56 178 ASN A CA 1
ATOM 1414 C C . ASN A 1 178 ? -7.923 -10.791 7.101 1.00 97.56 178 ASN A C 1
ATOM 1416 O O . ASN A 1 178 ? -7.979 -11.461 8.133 1.00 97.56 178 ASN A O 1
ATOM 1420 N N . VAL A 1 179 ? -8.860 -9.897 6.782 1.00 94.06 179 VAL A N 1
ATOM 1421 C CA . VAL A 1 179 ? -10.054 -9.638 7.599 1.00 94.06 179 VAL A CA 1
ATOM 1422 C C . VAL A 1 179 ? -10.940 -10.880 7.695 1.00 94.06 179 VAL A C 1
ATOM 1424 O O . VAL A 1 179 ? -11.447 -11.171 8.772 1.00 94.06 179 VAL A O 1
ATOM 1427 N N . ASP A 1 180 ? -11.067 -11.663 6.627 1.00 94.81 180 ASP A N 1
ATOM 1428 C CA . ASP A 1 180 ? -11.831 -12.915 6.636 1.00 94.81 180 ASP A CA 1
ATOM 1429 C C . ASP A 1 180 ? -11.227 -13.967 7.570 1.00 94.81 180 ASP A C 1
ATOM 1431 O O . ASP A 1 180 ? -11.951 -14.757 8.170 1.00 94.81 180 ASP A O 1
ATOM 1435 N N . ARG A 1 181 ? -9.901 -13.958 7.744 1.00 95.81 181 ARG A N 1
ATOM 1436 C CA . ARG A 1 181 ? -9.199 -14.913 8.616 1.00 9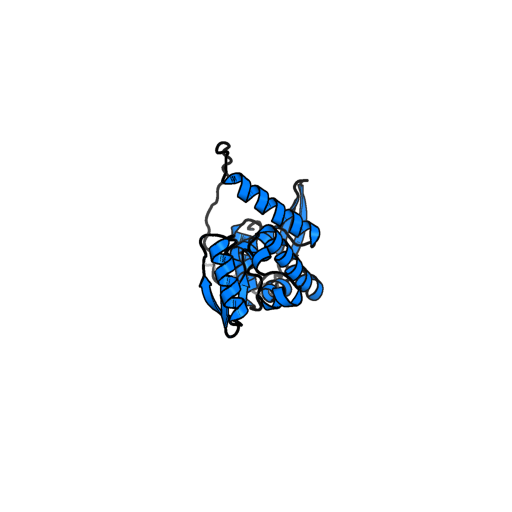5.81 181 ARG A CA 1
ATOM 1437 C C . ARG A 1 181 ? -9.136 -14.474 10.073 1.00 95.81 181 ARG A C 1
ATOM 1439 O O . ARG A 1 181 ? -9.157 -15.320 10.961 1.00 95.81 181 ARG A O 1
ATOM 1446 N N . TYR A 1 182 ? -8.985 -13.175 10.325 1.00 91.50 182 TYR A N 1
ATOM 1447 C CA . TYR A 1 182 ? -8.633 -12.647 11.651 1.00 91.50 182 TYR A CA 1
ATOM 1448 C C . TYR A 1 182 ? -9.639 -11.624 12.192 1.00 91.50 182 TYR A C 1
ATOM 1450 O O . TYR A 1 182 ? -9.400 -11.009 13.236 1.00 91.50 182 TYR A O 1
ATOM 1458 N N . GLY A 1 183 ? -10.747 -11.411 11.481 1.00 90.56 183 GLY A N 1
ATOM 1459 C CA . GLY A 1 183 ? -11.668 -10.306 11.714 1.00 90.56 183 GLY A CA 1
ATOM 1460 C C . GLY A 1 183 ? -11.041 -8.949 11.390 1.00 90.56 183 GLY A C 1
ATOM 1461 O O . GLY A 1 183 ? -9.852 -8.832 11.087 1.00 90.56 183 GLY A O 1
ATOM 1462 N N . LEU A 1 184 ? -11.833 -7.881 11.500 1.00 87.69 184 LEU A N 1
ATOM 1463 C CA . LEU A 1 184 ? -11.334 -6.511 11.371 1.00 87.69 184 LEU A CA 1
ATOM 1464 C C . LEU A 1 184 ? -10.563 -6.101 12.639 1.00 87.69 184 LEU A C 1
ATOM 1466 O O . LEU A 1 184 ? -11.060 -5.395 13.514 1.00 87.69 184 LEU A O 1
ATOM 1470 N N . THR A 1 185 ? -9.338 -6.606 12.756 1.00 88.12 185 THR A N 1
ATOM 1471 C CA . THR A 1 185 ? -8.458 -6.458 13.920 1.00 88.12 185 THR A CA 1
ATOM 1472 C C . THR A 1 185 ? -7.103 -5.882 13.512 1.00 88.12 185 THR A C 1
ATOM 1474 O O . THR A 1 185 ? -6.728 -5.891 12.338 1.00 88.12 185 THR A O 1
ATOM 1477 N N . TRP A 1 186 ? -6.310 -5.418 14.484 1.00 89.81 186 TRP A N 1
ATOM 1478 C CA . TRP A 1 186 ? -4.920 -5.030 14.207 1.00 89.81 186 TRP A CA 1
ATOM 1479 C C . TRP A 1 186 ? -4.077 -6.192 13.689 1.00 89.81 186 TRP A C 1
ATOM 1481 O O . TRP A 1 186 ? -3.132 -5.942 12.944 1.00 89.81 186 TRP A O 1
ATOM 1491 N N . ASP A 1 187 ? -4.451 -7.434 14.016 1.00 90.25 187 ASP A N 1
ATOM 1492 C CA . ASP A 1 187 ? -3.811 -8.625 13.468 1.00 90.25 187 ASP A CA 1
ATOM 1493 C C . ASP A 1 187 ? -4.027 -8.763 11.965 1.00 90.25 187 ASP A C 1
ATOM 1495 O O . ASP A 1 187 ? -3.067 -9.011 11.237 1.00 90.25 187 ASP A O 1
ATOM 1499 N N . ALA A 1 188 ? -5.244 -8.514 11.475 1.00 92.94 188 ALA A N 1
ATOM 1500 C CA . ALA A 1 188 ? -5.488 -8.454 10.037 1.00 92.94 188 ALA A CA 1
ATOM 1501 C C . ALA A 1 188 ? -4.685 -7.327 9.364 1.00 92.94 188 ALA A C 1
ATOM 1503 O O . ALA A 1 188 ? -4.129 -7.518 8.282 1.00 92.94 188 ALA A O 1
ATOM 1504 N N . ILE A 1 189 ? -4.585 -6.165 10.019 1.00 94.38 189 ILE A N 1
ATOM 1505 C CA . ILE A 1 189 ? -3.926 -4.977 9.459 1.00 94.38 189 ILE A CA 1
ATOM 1506 C C . ILE A 1 189 ? -2.410 -5.165 9.365 1.00 94.38 189 ILE A C 1
ATOM 1508 O O . ILE A 1 189 ? -1.837 -4.914 8.308 1.00 94.38 189 ILE A O 1
ATOM 1512 N N . TRP A 1 190 ? -1.723 -5.615 10.423 1.00 94.75 190 TRP A N 1
ATOM 1513 C CA . TRP A 1 190 ? -0.263 -5.764 10.345 1.00 94.75 190 TRP A CA 1
ATOM 1514 C C . TRP A 1 190 ? 0.165 -6.873 9.380 1.00 94.75 190 TRP A C 1
ATOM 1516 O O . TRP A 1 190 ? 1.236 -6.777 8.777 1.00 94.75 190 TRP A O 1
ATOM 1526 N N . ARG A 1 191 ? -0.682 -7.888 9.173 1.00 96.25 191 ARG A N 1
ATOM 1527 C CA . ARG A 1 191 ? -0.454 -8.971 8.205 1.00 96.25 191 ARG A CA 1
ATOM 1528 C C . ARG A 1 191 ? -0.527 -8.530 6.749 1.00 96.25 191 ARG A C 1
ATOM 1530 O O . ARG A 1 191 ? 0.027 -9.229 5.911 1.00 96.25 191 ARG A O 1
ATOM 1537 N N . TYR A 1 192 ? -1.134 -7.378 6.454 1.00 96.62 192 TYR A N 1
ATOM 1538 C CA . TYR A 1 192 ? -1.075 -6.779 5.118 1.00 96.62 192 TYR A CA 1
ATOM 1539 C C . TYR A 1 192 ? 0.380 -6.527 4.691 1.00 96.62 192 TYR A C 1
ATOM 1541 O O . TYR A 1 192 ? 0.775 -6.879 3.586 1.00 96.62 192 TYR A O 1
ATOM 1549 N N . ASN A 1 193 ? 1.192 -5.991 5.608 1.00 95.25 193 ASN A N 1
ATOM 1550 C CA . ASN A 1 193 ? 2.610 -5.706 5.382 1.00 95.25 193 ASN A CA 1
ATOM 1551 C C . ASN A 1 193 ? 3.542 -6.849 5.826 1.00 95.25 193 ASN A C 1
ATOM 1553 O O . ASN A 1 193 ? 4.636 -7.008 5.297 1.00 95.25 193 ASN A O 1
ATOM 1557 N N . GLY A 1 194 ? 3.136 -7.632 6.830 1.00 92.81 194 GLY A N 1
ATOM 1558 C CA . GLY A 1 194 ? 3.932 -8.720 7.408 1.00 92.81 194 GLY A CA 1
ATOM 1559 C C . GLY A 1 194 ? 4.762 -8.327 8.636 1.00 92.81 194 GLY A C 1
ATOM 1560 O O . GLY A 1 194 ? 5.450 -9.174 9.205 1.00 92.81 194 GLY A O 1
ATOM 1561 N N . ARG A 1 195 ? 4.677 -7.073 9.103 1.00 91.69 195 ARG A N 1
ATOM 1562 C CA . ARG A 1 195 ? 5.383 -6.589 10.301 1.00 91.69 195 ARG A CA 1
ATOM 1563 C C . ARG A 1 195 ? 4.427 -6.034 11.344 1.00 91.69 195 ARG A C 1
ATOM 1565 O O . ARG A 1 195 ? 3.670 -5.120 11.047 1.00 91.69 195 ARG A O 1
ATOM 1572 N N . LYS A 1 196 ? 4.534 -6.483 12.599 1.00 89.38 196 LYS A N 1
ATOM 1573 C CA . LYS A 1 196 ? 3.646 -6.042 13.696 1.00 89.38 196 LYS A CA 1
ATOM 1574 C C . LYS A 1 196 ? 3.611 -4.520 13.900 1.00 89.38 196 LYS A C 1
ATOM 1576 O O . LYS A 1 196 ? 2.541 -3.967 14.138 1.00 89.38 196 LYS A O 1
ATOM 1581 N N . ASP A 1 197 ? 4.743 -3.823 13.738 1.00 89.75 197 ASP A N 1
ATOM 1582 C CA . ASP A 1 197 ? 4.813 -2.359 13.887 1.00 89.75 197 ASP A CA 1
ATOM 1583 C C . ASP A 1 197 ? 4.020 -1.589 12.815 1.00 89.75 197 ASP A C 1
ATOM 1585 O O . ASP A 1 197 ? 3.744 -0.398 12.979 1.00 89.75 197 ASP A O 1
ATOM 1589 N N . TYR A 1 198 ? 3.621 -2.258 11.730 1.00 94.00 198 TYR A N 1
ATOM 1590 C CA . TYR A 1 198 ? 2.816 -1.678 10.662 1.00 94.00 198 TYR A CA 1
ATOM 1591 C C . TYR A 1 198 ? 1.428 -1.233 11.135 1.00 94.00 198 TYR A C 1
ATOM 1593 O O . TYR A 1 198 ? 0.995 -0.137 10.779 1.00 94.00 198 TYR A O 1
ATOM 1601 N N . ALA A 1 199 ? 0.766 -2.004 12.008 1.00 91.38 199 ALA A N 1
ATOM 1602 C CA . ALA A 1 199 ? -0.539 -1.625 12.562 1.00 91.38 199 ALA A CA 1
ATOM 1603 C C . ALA A 1 199 ? -0.499 -0.237 13.223 1.00 91.38 199 ALA A C 1
ATOM 1605 O O . ALA A 1 199 ? -1.397 0.577 13.016 1.00 91.38 199 ALA A O 1
ATOM 1606 N N . PHE A 1 200 ? 0.588 0.093 13.931 1.00 89.94 200 PHE A N 1
ATOM 1607 C CA . PHE A 1 200 ? 0.748 1.420 14.527 1.00 89.94 200 PHE A CA 1
ATOM 1608 C C . PHE A 1 200 ? 0.915 2.535 13.494 1.00 89.94 200 PHE A C 1
ATOM 1610 O O . PHE A 1 200 ? 0.475 3.664 13.719 1.00 89.94 200 PHE A O 1
ATOM 1617 N N . LYS A 1 201 ? 1.580 2.257 12.367 1.00 92.69 201 LYS A N 1
ATOM 1618 C CA . LYS A 1 201 ? 1.735 3.236 11.281 1.00 92.69 201 LYS A CA 1
ATOM 1619 C C . LYS A 1 201 ? 0.370 3.569 10.683 1.00 92.69 201 LYS A C 1
ATOM 1621 O O . LYS A 1 201 ? 0.056 4.750 10.556 1.00 92.69 201 LYS A O 1
ATOM 1626 N N . VAL A 1 202 ? -0.449 2.549 10.428 1.00 93.62 202 VA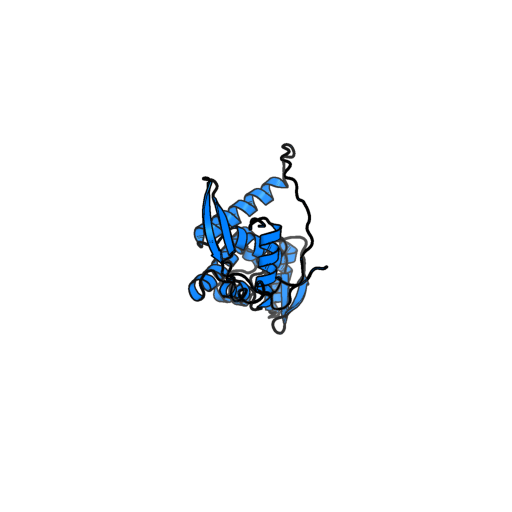L A N 1
ATOM 1627 C CA . VAL A 1 202 ? -1.823 2.705 9.927 1.00 93.62 202 VAL A CA 1
ATOM 1628 C C . VAL A 1 202 ? -2.706 3.422 10.947 1.00 93.62 202 VAL A C 1
ATOM 1630 O O . VAL A 1 202 ? -3.392 4.373 10.590 1.00 93.62 202 VAL A O 1
ATOM 1633 N N . TYR A 1 203 ? -2.627 3.060 12.231 1.00 88.75 203 TYR A N 1
ATOM 1634 C CA . TYR A 1 203 ? -3.338 3.769 13.299 1.00 88.75 203 TYR A CA 1
ATOM 1635 C C . TYR A 1 203 ? -3.004 5.268 13.327 1.00 88.75 203 TYR A C 1
ATOM 1637 O O . TYR A 1 203 ? -3.899 6.112 13.361 1.00 88.75 203 TYR A O 1
ATOM 1645 N N . LYS A 1 204 ? -1.716 5.630 13.249 1.00 88.31 204 LYS A N 1
ATOM 1646 C CA . LYS A 1 204 ? -1.308 7.041 13.175 1.00 88.31 204 LYS A CA 1
ATOM 1647 C C . LYS A 1 204 ? -1.852 7.736 11.928 1.00 88.31 204 LYS A C 1
ATOM 1649 O O . LYS A 1 204 ? -2.246 8.894 12.028 1.00 88.31 204 LYS A O 1
ATOM 1654 N N . ALA A 1 205 ? -1.877 7.058 10.783 1.00 87.88 205 ALA A N 1
ATOM 1655 C CA . ALA A 1 205 ? -2.453 7.610 9.562 1.00 87.88 205 ALA A CA 1
ATOM 1656 C C . ALA A 1 205 ? -3.970 7.834 9.701 1.00 87.88 205 ALA A C 1
ATOM 1658 O O . ALA A 1 205 ? -4.444 8.905 9.337 1.00 87.88 205 ALA A O 1
ATOM 1659 N N . LEU A 1 206 ? -4.709 6.908 10.326 1.00 85.31 206 LEU A N 1
ATOM 1660 C CA . LEU A 1 206 ? -6.136 7.075 10.643 1.00 85.31 206 LEU A CA 1
ATOM 1661 C C . LEU A 1 206 ? -6.399 8.317 11.514 1.00 85.31 206 LEU A C 1
ATOM 1663 O O . LEU A 1 206 ? -7.334 9.071 11.252 1.00 85.31 206 LEU A O 1
ATOM 1667 N N . LEU A 1 207 ? -5.551 8.573 12.517 1.00 83.31 207 LEU A N 1
ATOM 1668 C CA . LEU A 1 207 ? -5.637 9.795 13.328 1.00 83.31 207 LEU A CA 1
ATOM 1669 C C . LEU A 1 207 ? -5.375 11.065 12.506 1.00 83.31 207 LEU A C 1
ATOM 1671 O O . LEU A 1 207 ? -6.012 12.088 12.740 1.00 83.31 207 LEU A O 1
ATOM 1675 N N . GLN A 1 208 ? -4.424 11.017 11.571 1.00 82.12 208 GLN A N 1
ATOM 1676 C CA . GLN A 1 208 ? -4.067 12.164 10.730 1.00 82.12 208 GLN A CA 1
ATOM 1677 C C . GLN A 1 208 ? -5.179 12.541 9.752 1.00 82.12 208 GLN A C 1
ATOM 1679 O O . GLN A 1 208 ? -5.361 13.725 9.490 1.00 82.12 208 GLN A O 1
ATOM 1684 N N . ILE A 1 209 ? -5.923 11.558 9.242 1.00 77.31 209 ILE A N 1
ATOM 1685 C CA . ILE A 1 209 ? -7.044 11.790 8.320 1.00 77.31 209 ILE A CA 1
ATOM 1686 C C . ILE A 1 209 ? -8.373 12.062 9.044 1.00 77.31 209 ILE A C 1
ATOM 1688 O O . ILE A 1 209 ? -9.405 12.168 8.396 1.00 77.31 209 ILE A O 1
ATOM 1692 N N . GLY A 1 210 ? -8.369 12.162 10.379 1.00 72.75 210 GLY A N 1
ATOM 1693 C CA . GLY A 1 210 ? -9.565 12.488 11.163 1.00 72.75 210 GLY A CA 1
ATOM 1694 C C . GLY A 1 210 ? -10.574 11.345 11.316 1.00 72.75 210 GLY A C 1
ATOM 1695 O O . GLY A 1 210 ? -11.693 11.591 11.749 1.00 72.75 210 GLY A O 1
ATOM 1696 N N . ALA A 1 211 ? -10.190 10.097 11.022 1.00 64.06 211 ALA A N 1
ATOM 1697 C CA . ALA A 1 211 ? -11.089 8.936 11.075 1.00 64.06 211 ALA A CA 1
ATOM 1698 C C . ALA A 1 211 ? -11.493 8.511 12.502 1.00 64.06 211 ALA A C 1
ATOM 1700 O O . ALA A 1 211 ? -12.383 7.682 12.683 1.00 64.06 211 ALA A O 1
ATOM 1701 N N . PHE A 1 212 ? -10.840 9.068 13.524 1.00 54.78 212 PHE A N 1
ATOM 1702 C CA . PHE A 1 212 ? -11.219 8.905 14.922 1.00 54.78 212 PHE A CA 1
ATOM 1703 C C . PHE A 1 212 ? -11.429 10.282 15.553 1.00 54.78 212 PHE A C 1
ATOM 1705 O O . PHE A 1 212 ? -10.521 11.118 15.546 1.00 54.78 212 PHE A O 1
ATOM 1712 N N . ALA A 1 213 ? -12.600 10.502 16.152 1.00 41.28 213 ALA A N 1
ATOM 1713 C CA . ALA A 1 213 ? -12.818 11.659 17.009 1.00 41.28 213 ALA A CA 1
ATOM 1714 C C . ALA A 1 213 ? -11.896 11.552 18.235 1.00 41.28 213 ALA A C 1
ATOM 1716 O O . ALA A 1 213 ? -11.916 10.551 18.957 1.00 41.28 213 ALA A O 1
ATOM 1717 N N . LYS A 1 214 ? -11.071 12.578 18.474 1.00 41.88 214 LYS A N 1
ATOM 1718 C CA . LYS A 1 214 ? -10.347 12.700 19.744 1.00 41.88 214 LYS A CA 1
ATOM 1719 C C . LYS A 1 214 ? -11.382 12.891 20.853 1.00 41.88 214 LYS A C 1
ATOM 1721 O O . LYS A 1 214 ? -12.172 13.827 20.777 1.00 41.88 214 LYS A O 1
ATOM 1726 N N . ARG A 1 215 ? -11.368 12.006 21.850 1.00 35.66 215 ARG A N 1
ATOM 1727 C CA . ARG A 1 215 ? -11.929 12.322 23.167 1.00 35.66 215 ARG A CA 1
ATOM 1728 C C . ARG A 1 215 ? -11.042 13.341 23.874 1.00 35.66 215 ARG A C 1
ATOM 1730 O O . ARG A 1 215 ? -9.806 13.288 23.659 1.00 35.66 215 ARG A O 1
#

Sequence (215 aa):
MARLLLILNIILVISSFSFAGYVCIETEEGAKSCYTVREYKPENGKKVKKTNYSTKNNSNTTNITNINSMQLNECFLSAANRYNIPVALLYAIAKVESGFRPYVININSNGKSIKVINPSNYEEAVKTLEYLYNSGYNFDVGIGQINIWNIKRLRLNYADLLDPCKNIHVSAYILKENVDRYGLTWDAIWRYNGRKDYAFKVYKALLQIGAFAKR

pLDDT: mean 75.45, std 27.05, range [23.33, 98.75]

Organism: NCBI:txid407998